Protein AF-A0A0S8F6H2-F1 (afdb_monomer)

Secondary structure (DSSP, 8-state):
-----------------------S-S----S--S-EEEEEE-TTS-EEEEETTTTEEEEEETTTTEEEE-SEESSSTTEESSEEEEEE-GGG-EEEEETTTTEEEEE-TTS-EEEEEESB-TTS-B--EEEE-TT-PEEEEGGG------S---SEEEEEEEETTTTEEEEEEEEE----PEEEEEETTEEEEEE---TT----EEEE-TTS-EEEE-TTT--EEEE-TTS-EEEPPP----PPPPPHHHHHHHHHHHHHH-EEEE-----SSS---PEEEEPPPPPSTTS--

Structure (mmCIF, N/CA/C/O backbone):
data_AF-A0A0S8F6H2-F1
#
_entry.id   AF-A0A0S8F6H2-F1
#
loop_
_atom_site.group_PDB
_atom_site.id
_atom_site.type_symbol
_atom_site.label_atom_id
_atom_site.label_alt_id
_atom_site.label_comp_id
_atom_site.label_asym_id
_atom_site.label_entity_id
_atom_site.label_seq_id
_atom_site.pdbx_PDB_ins_code
_atom_site.Cartn_x
_atom_site.Cartn_y
_atom_site.Cartn_z
_atom_site.occupancy
_atom_site.B_iso_or_equiv
_atom_site.auth_seq_id
_atom_site.auth_comp_id
_atom_site.auth_asym_id
_atom_site.auth_atom_id
_atom_site.pdbx_PDB_model_num
ATOM 1 N N . MET A 1 1 ? -6.277 -27.198 -61.525 1.00 37.62 1 MET A N 1
ATOM 2 C CA . MET A 1 1 ? -6.219 -25.724 -61.461 1.00 37.62 1 MET A CA 1
ATOM 3 C C . MET A 1 1 ? -6.431 -25.361 -59.996 1.00 37.62 1 MET A C 1
ATOM 5 O O . MET A 1 1 ? -7.545 -25.502 -59.515 1.00 37.62 1 MET A O 1
ATOM 9 N N . LEU A 1 2 ? -5.350 -25.102 -59.250 1.00 26.64 2 LEU A N 1
ATOM 10 C CA . LEU A 1 2 ? -5.426 -24.714 -57.836 1.00 26.64 2 LEU A CA 1
ATOM 11 C C . LEU A 1 2 ? -5.850 -23.243 -57.759 1.00 26.64 2 LEU A C 1
ATOM 13 O O . LEU A 1 2 ? -5.189 -22.397 -58.356 1.00 26.64 2 LEU A O 1
ATOM 17 N N . ALA A 1 3 ? -6.915 -22.947 -57.020 1.00 26.33 3 ALA A N 1
ATOM 18 C CA . ALA A 1 3 ? -7.234 -21.589 -56.603 1.00 26.33 3 ALA A CA 1
ATOM 19 C C . ALA A 1 3 ? -6.649 -21.378 -55.202 1.00 26.33 3 ALA A C 1
ATOM 21 O O . ALA A 1 3 ? -7.111 -21.972 -54.230 1.00 26.33 3 ALA A O 1
ATOM 22 N N . VAL A 1 4 ? -5.596 -20.566 -55.120 1.00 28.92 4 VAL A N 1
ATOM 23 C CA . VAL A 1 4 ? -5.063 -20.040 -53.861 1.00 28.92 4 VAL A CA 1
ATOM 24 C C . VAL A 1 4 ? -5.929 -18.838 -53.491 1.00 28.92 4 VAL A C 1
ATOM 26 O O . VAL A 1 4 ? -5.885 -17.812 -54.165 1.00 28.92 4 VAL A O 1
ATOM 29 N N . GLY A 1 5 ? -6.761 -18.986 -52.462 1.00 28.98 5 GLY A N 1
ATOM 30 C CA . GLY A 1 5 ? -7.490 -17.874 -51.862 1.00 28.98 5 GLY A CA 1
ATOM 31 C C . GLY A 1 5 ? -6.591 -17.164 -50.858 1.00 28.98 5 GLY A C 1
ATOM 32 O O . GLY A 1 5 ? -6.274 -17.726 -49.813 1.00 28.98 5 GLY A O 1
ATOM 33 N N . VAL A 1 6 ? -6.166 -15.943 -51.181 1.00 33.59 6 VAL A N 1
ATOM 34 C CA . VAL A 1 6 ? -5.539 -15.036 -50.215 1.00 33.59 6 VAL A CA 1
ATOM 35 C C . VAL A 1 6 ? -6.647 -14.533 -49.293 1.00 33.59 6 VAL A C 1
ATOM 37 O O . VAL A 1 6 ? -7.490 -13.742 -49.709 1.00 33.59 6 VAL A O 1
ATOM 40 N N . PHE A 1 7 ? -6.667 -15.014 -48.053 1.00 35.00 7 PHE A N 1
ATOM 41 C CA . PHE A 1 7 ? -7.477 -14.418 -46.998 1.00 35.00 7 PHE A CA 1
ATOM 42 C C . PHE A 1 7 ? -6.677 -13.274 -46.381 1.00 35.00 7 PHE A C 1
ATOM 44 O O . PHE A 1 7 ? -5.732 -13.493 -45.627 1.00 35.00 7 PHE A O 1
ATOM 51 N N . THR A 1 8 ? -7.039 -12.041 -46.721 1.00 35.38 8 THR A N 1
ATOM 52 C CA . THR A 1 8 ? -6.650 -10.869 -45.937 1.00 35.38 8 THR A CA 1
ATOM 53 C C . THR A 1 8 ? -7.463 -10.883 -44.648 1.00 35.38 8 THR A C 1
ATOM 55 O O . THR A 1 8 ? -8.656 -10.579 -44.667 1.00 35.38 8 THR A O 1
ATOM 58 N N . PHE A 1 9 ? -6.839 -11.264 -43.537 1.00 39.00 9 PHE A N 1
ATOM 59 C CA . PHE A 1 9 ? -7.405 -11.020 -42.216 1.00 39.00 9 PHE A CA 1
ATOM 60 C C . PHE A 1 9 ? -7.203 -9.534 -41.895 1.00 39.00 9 PHE A C 1
ATOM 62 O O . PHE A 1 9 ? -6.056 -9.083 -41.895 1.00 39.00 9 PHE A O 1
ATOM 69 N N . PRO A 1 10 ? -8.264 -8.742 -41.664 1.00 39.16 10 PRO A N 1
ATOM 70 C CA . PRO A 1 10 ? -8.082 -7.420 -41.093 1.00 39.16 10 PRO A CA 1
ATOM 71 C C . PRO A 1 10 ? -7.446 -7.591 -39.711 1.00 39.16 10 PRO A C 1
ATOM 73 O O . PRO A 1 10 ? -7.947 -8.337 -38.869 1.00 39.16 10 PRO A O 1
ATOM 76 N N . CYS A 1 11 ? -6.312 -6.925 -39.518 1.00 36.12 11 CYS A N 1
ATOM 77 C CA . CYS A 1 11 ? -5.643 -6.793 -38.237 1.00 36.12 11 CYS A CA 1
ATOM 78 C C . CYS A 1 11 ? -6.576 -6.026 -37.287 1.00 36.12 11 CYS A C 1
ATOM 80 O O . CYS A 1 11 ? -6.593 -4.802 -37.285 1.00 36.12 11 CYS A O 1
ATOM 82 N N . ASN A 1 12 ? -7.392 -6.741 -36.512 1.00 44.22 12 ASN A N 1
ATOM 83 C CA . ASN A 1 12 ? -7.983 -6.207 -35.286 1.00 44.22 12 ASN A CA 1
ATOM 84 C C . ASN A 1 12 ? -6.983 -6.457 -34.149 1.00 44.22 12 ASN A C 1
ATOM 86 O O . ASN A 1 12 ? -7.252 -7.217 -33.219 1.00 44.22 12 ASN A O 1
ATOM 90 N N . ALA A 1 13 ? -5.791 -5.866 -34.256 1.00 45.06 13 ALA A N 1
ATOM 91 C CA . ALA A 1 13 ? -4.932 -5.703 -33.096 1.00 45.06 13 ALA A CA 1
ATOM 92 C C . ALA A 1 13 ? -5.628 -4.689 -32.183 1.00 45.06 13 ALA A C 1
ATOM 94 O O . ALA A 1 13 ? -5.950 -3.588 -32.620 1.00 45.06 13 ALA A O 1
ATOM 95 N N . GLN A 1 14 ? -5.876 -5.092 -30.937 1.00 56.38 14 GLN A N 1
ATOM 96 C CA . GLN A 1 14 ? -6.660 -4.383 -29.920 1.00 56.38 14 GLN A CA 1
ATOM 97 C C . GLN A 1 14 ? -8.181 -4.536 -30.089 1.00 56.38 14 GLN A C 1
ATOM 99 O O . GLN A 1 14 ? -8.906 -3.596 -30.411 1.00 56.38 14 GLN A O 1
ATOM 104 N N . ASN A 1 15 ? -8.707 -5.719 -29.747 1.00 53.28 15 ASN A N 1
ATOM 105 C CA . ASN A 1 15 ? -10.047 -5.758 -29.156 1.00 53.28 15 ASN A CA 1
ATOM 106 C C . ASN A 1 15 ? -10.047 -4.740 -28.010 1.00 53.28 15 ASN A C 1
ATOM 108 O O . ASN A 1 15 ? -9.287 -4.911 -27.057 1.00 53.28 15 ASN A O 1
ATOM 112 N N . GLY A 1 16 ? -10.822 -3.661 -28.147 1.00 57.81 16 GLY A N 1
ATOM 113 C CA . GLY A 1 16 ? -10.859 -2.585 -27.164 1.00 57.81 16 GLY A CA 1
ATOM 114 C C . GLY A 1 16 ? -11.070 -3.177 -25.778 1.00 57.81 16 GLY A C 1
ATOM 115 O O . GLY A 1 16 ? -12.097 -3.809 -25.528 1.00 57.81 16 GLY A O 1
ATOM 116 N N . VAL A 1 17 ? -10.071 -3.023 -24.905 1.00 67.50 17 VAL A N 1
ATOM 117 C CA . VAL A 1 17 ? -10.193 -3.391 -23.493 1.00 67.50 17 VAL A CA 1
ATOM 118 C C . VAL A 1 17 ? -11.488 -2.750 -22.993 1.00 67.50 17 VAL A C 1
ATOM 120 O O . VAL A 1 17 ? -11.669 -1.557 -23.253 1.00 67.50 17 VAL A O 1
ATOM 123 N N . PRO A 1 18 ? -12.407 -3.495 -22.351 1.00 79.38 18 PRO A N 1
ATOM 124 C CA . PRO A 1 18 ? -13.663 -2.935 -21.874 1.00 79.38 18 PRO A CA 1
ATOM 125 C C . PRO A 1 18 ? -13.400 -1.653 -21.083 1.00 79.38 18 PRO A C 1
ATOM 127 O O . PRO A 1 18 ? -12.785 -1.680 -20.019 1.00 79.38 18 PRO A O 1
ATOM 130 N N . GLN A 1 19 ? -13.813 -0.514 -21.639 1.00 82.75 19 GLN A N 1
ATOM 131 C CA . GLN A 1 19 ? -13.616 0.777 -20.998 1.00 82.75 19 GLN A CA 1
ATOM 132 C C . GLN A 1 19 ? -14.822 1.070 -20.115 1.00 82.75 19 GLN A C 1
ATOM 134 O O . GLN A 1 19 ? -15.940 1.236 -20.606 1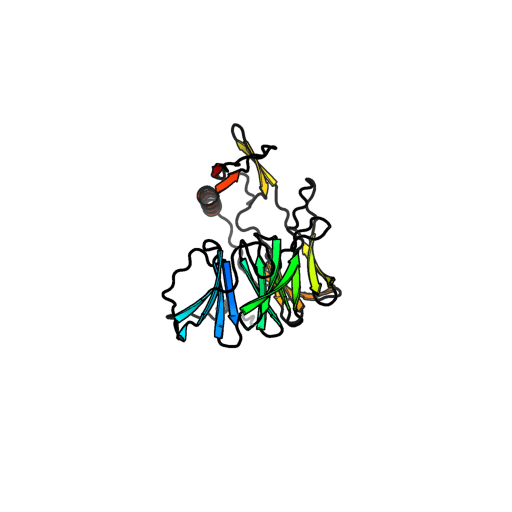.00 82.75 19 GLN A O 1
ATOM 139 N N . THR A 1 20 ? -14.589 1.177 -18.812 1.00 88.00 20 THR A N 1
ATOM 140 C CA . THR A 1 20 ? -15.593 1.680 -17.875 1.00 88.00 20 THR A CA 1
ATOM 141 C C . THR A 1 20 ? -15.418 3.184 -17.746 1.00 88.00 20 THR A C 1
ATOM 143 O O . THR A 1 20 ? -14.417 3.665 -17.217 1.00 88.00 20 THR A O 1
ATOM 146 N N . LYS A 1 21 ? -16.393 3.951 -18.239 1.00 89.62 21 LYS A N 1
ATOM 147 C CA . LYS A 1 21 ? -16.403 5.401 -18.052 1.00 89.62 21 LYS A CA 1
ATOM 148 C C . LYS A 1 21 ? -16.902 5.720 -16.646 1.00 89.62 21 LYS A C 1
ATOM 150 O O . LYS A 1 21 ? -18.053 5.432 -16.330 1.00 89.62 21 LYS A O 1
ATOM 155 N N . LEU A 1 22 ? -16.055 6.351 -15.837 1.00 90.31 22 LEU A N 1
ATOM 156 C CA . LEU A 1 22 ? -16.468 6.894 -14.544 1.00 90.31 22 LEU A CA 1
ATOM 157 C C . LEU A 1 22 ? -17.511 8.005 -14.756 1.00 90.31 22 LEU A C 1
ATOM 159 O O . LEU A 1 22 ? -17.350 8.870 -15.624 1.00 90.31 22 LEU A O 1
ATOM 163 N N . THR A 1 23 ? -18.598 7.949 -13.991 1.00 91.56 23 THR A N 1
ATOM 164 C CA . THR A 1 23 ? -19.701 8.920 -14.025 1.00 91.56 23 THR A CA 1
ATOM 165 C C . THR A 1 23 ? -19.606 9.898 -12.852 1.00 91.56 23 THR A C 1
ATOM 167 O O . THR A 1 23 ? -18.568 10.009 -12.203 1.00 91.56 23 THR A O 1
ATOM 170 N N . THR A 1 24 ? -20.680 10.646 -12.589 1.00 90.12 24 THR A N 1
ATOM 171 C CA . THR A 1 24 ? -20.791 11.495 -11.398 1.00 90.12 24 THR A CA 1
ATOM 172 C C . THR A 1 24 ? -20.576 10.667 -10.124 1.00 90.12 24 THR A C 1
ATOM 174 O O . THR A 1 24 ? -21.128 9.566 -10.052 1.00 90.12 24 THR A O 1
ATOM 177 N N . PRO A 1 25 ? -19.814 11.175 -9.135 1.00 89.31 25 PRO A N 1
ATOM 178 C CA . PRO A 1 25 ? -19.650 10.505 -7.850 1.00 89.31 25 PRO A CA 1
ATOM 179 C C . PRO A 1 25 ? -20.999 10.243 -7.178 1.00 89.31 25 PRO A C 1
ATOM 181 O O . PRO A 1 25 ? -21.865 11.118 -7.159 1.00 89.31 25 PRO A O 1
ATOM 184 N N . GLU A 1 26 ? -21.157 9.056 -6.600 1.00 88.56 26 GLU A N 1
ATOM 185 C CA . GLU A 1 26 ? -22.355 8.691 -5.833 1.00 88.56 26 GLU A CA 1
ATOM 186 C C . GLU A 1 26 ? -22.408 9.413 -4.480 1.00 88.56 26 GLU A C 1
ATOM 188 O O . GLU A 1 26 ? -23.488 9.660 -3.944 1.00 88.56 26 GLU A O 1
ATOM 193 N N . ALA A 1 27 ? -21.244 9.798 -3.949 1.00 88.75 27 ALA A N 1
ATOM 194 C CA . ALA A 1 27 ? -21.113 10.592 -2.741 1.00 88.75 27 ALA A CA 1
ATOM 195 C C . ALA A 1 27 ? -19.854 11.469 -2.785 1.00 88.75 27 ALA A C 1
ATOM 197 O O . ALA A 1 27 ? -18.887 11.184 -3.493 1.00 88.75 27 ALA A O 1
ATOM 198 N N . SER A 1 28 ? -19.871 12.547 -2.005 1.00 88.88 28 SER A N 1
ATOM 199 C CA . SER A 1 28 ? -18.748 13.470 -1.853 1.00 88.88 28 SER A CA 1
ATOM 200 C C . SER A 1 28 ? -18.700 13.989 -0.427 1.00 88.88 28 SER A C 1
ATOM 202 O O . SER A 1 28 ? -19.744 14.266 0.163 1.00 88.88 28 SER A O 1
ATOM 204 N N . LEU A 1 29 ? -17.496 14.185 0.093 1.00 90.25 29 LEU A N 1
ATOM 205 C CA . LEU A 1 29 ? -17.279 14.808 1.388 1.00 90.25 29 LEU A CA 1
ATOM 206 C C . LEU A 1 29 ? -16.935 16.290 1.198 1.00 90.25 29 LEU A C 1
ATOM 208 O O . LEU A 1 29 ? -16.185 16.635 0.289 1.00 90.25 29 LEU A O 1
ATOM 212 N N . ALA A 1 30 ? -17.494 17.159 2.043 1.00 87.31 30 ALA A N 1
ATOM 213 C CA . ALA A 1 30 ? -17.185 18.590 2.020 1.00 87.31 30 ALA A CA 1
ATOM 214 C C . ALA A 1 30 ? -15.868 18.930 2.741 1.00 87.31 30 ALA A C 1
ATOM 216 O O . ALA A 1 30 ? -15.261 19.957 2.442 1.00 87.31 30 ALA A O 1
ATOM 217 N N . GLU A 1 31 ? -15.447 18.082 3.683 1.00 87.06 31 GLU A N 1
ATOM 218 C CA . GLU A 1 31 ? -14.208 18.249 4.441 1.00 87.06 31 GLU A CA 1
ATOM 219 C C . GLU A 1 31 ? -12.994 18.201 3.494 1.00 87.06 31 GLU A C 1
ATOM 221 O O . GLU A 1 31 ? -12.861 17.243 2.722 1.00 87.06 31 GLU A O 1
ATOM 226 N N . PRO A 1 32 ? -12.110 19.212 3.517 1.00 88.31 32 PRO A N 1
ATOM 227 C CA . PRO A 1 32 ? -10.921 19.219 2.680 1.00 88.31 32 PRO A CA 1
ATOM 228 C C . PRO A 1 32 ? -9.836 18.277 3.225 1.00 88.31 32 PRO A C 1
ATOM 230 O O . PRO A 1 32 ? -9.679 18.103 4.431 1.00 88.31 32 PRO A O 1
ATOM 233 N N . PHE A 1 33 ? -9.034 17.731 2.312 1.00 92.62 33 PHE A N 1
ATOM 234 C CA . PHE A 1 33 ? -7.788 17.025 2.618 1.00 92.62 33 PHE A CA 1
ATOM 235 C C . PHE A 1 33 ? -6.616 17.776 1.989 1.00 92.62 33 PHE A C 1
ATOM 237 O O . PHE A 1 33 ? -6.727 18.266 0.862 1.00 92.62 33 PHE A O 1
ATOM 244 N N . SER A 1 34 ? -5.495 17.844 2.701 1.00 92.88 34 SER A N 1
ATOM 245 C CA . SER A 1 34 ? -4.303 18.583 2.278 1.00 92.88 34 SER A CA 1
ATOM 246 C C . SER A 1 34 ? -3.349 17.705 1.473 1.00 92.88 34 SER A C 1
ATOM 248 O O . SER A 1 34 ? -2.805 18.155 0.465 1.00 92.88 34 SER A O 1
ATOM 250 N N . ALA A 1 35 ? -3.155 16.445 1.875 1.00 92.88 35 ALA A N 1
ATOM 251 C CA . ALA A 1 35 ? -2.414 15.461 1.087 1.00 92.88 35 ALA A CA 1
ATOM 252 C C . ALA A 1 35 ? -2.809 14.025 1.450 1.00 92.88 35 ALA A C 1
ATOM 254 O O . ALA A 1 35 ? -2.189 13.403 2.317 1.00 92.88 35 ALA A O 1
ATOM 255 N N . VAL A 1 36 ? -3.803 13.473 0.749 1.00 94.88 36 VAL A N 1
ATOM 256 C CA . VAL A 1 36 ? -4.193 12.063 0.909 1.00 94.88 36 VAL A CA 1
ATOM 257 C C . VAL A 1 36 ? -3.011 11.160 0.552 1.00 94.88 36 VAL A C 1
ATOM 259 O O . VAL A 1 36 ? -2.529 11.174 -0.580 1.00 94.88 36 VAL A O 1
ATOM 262 N N . ALA A 1 37 ? -2.541 10.383 1.526 1.00 94.50 37 ALA A N 1
ATOM 263 C CA . ALA A 1 37 ? -1.423 9.454 1.369 1.00 94.50 37 ALA A CA 1
ATOM 264 C C . ALA A 1 37 ? -1.856 7.985 1.322 1.00 94.50 37 ALA A C 1
ATOM 266 O O . ALA A 1 37 ? -1.097 7.147 0.842 1.00 94.50 37 ALA A O 1
ATOM 267 N N . GLY A 1 38 ? -3.056 7.678 1.803 1.00 95.56 38 GLY A N 1
ATOM 268 C CA . GLY A 1 38 ? -3.624 6.340 1.823 1.00 95.56 38 GLY A CA 1
ATOM 269 C C . GLY A 1 38 ? -5.137 6.410 1.973 1.00 95.56 38 GLY A C 1
ATOM 270 O O . GLY A 1 38 ? -5.667 7.297 2.645 1.00 95.56 38 GLY A O 1
ATOM 271 N N . LEU A 1 39 ? -5.827 5.470 1.330 1.00 96.69 39 LEU A N 1
ATOM 272 C CA . LEU A 1 39 ? -7.277 5.329 1.380 1.00 96.69 39 LEU A CA 1
ATOM 273 C C . LEU A 1 39 ? -7.623 3.839 1.409 1.00 96.69 39 LEU A C 1
ATOM 275 O O . LEU A 1 39 ? -7.140 3.085 0.566 1.00 96.69 39 LEU A O 1
ATOM 279 N N . ARG A 1 40 ? -8.451 3.415 2.368 1.00 97.25 40 ARG A N 1
ATOM 280 C CA . ARG A 1 40 ? -8.918 2.028 2.491 1.00 97.25 40 ARG A CA 1
ATOM 281 C C . ARG A 1 40 ? -10.395 1.986 2.862 1.00 97.25 40 ARG A C 1
ATOM 283 O O . ARG A 1 40 ? -10.773 2.490 3.912 1.00 97.25 40 ARG A O 1
ATOM 290 N N . GLU A 1 41 ? -11.204 1.322 2.048 1.00 96.88 41 GLU A N 1
ATOM 291 C CA . GLU A 1 41 ? -12.585 0.981 2.396 1.00 96.88 41 GLU A CA 1
ATOM 292 C C . GLU A 1 41 ? -12.629 -0.239 3.336 1.00 96.88 41 GLU A C 1
ATOM 294 O O . GLU A 1 41 ? -11.890 -1.212 3.152 1.00 96.88 41 GLU A O 1
ATOM 299 N N . LEU A 1 42 ? -13.470 -0.155 4.365 1.00 97.62 42 LEU A N 1
ATOM 300 C CA . LEU A 1 42 ? -13.783 -1.216 5.319 1.00 97.62 42 LEU A CA 1
ATOM 301 C C . LEU A 1 42 ? -15.021 -1.992 4.860 1.00 97.62 42 LEU A C 1
ATOM 303 O O . LEU A 1 42 ? -15.838 -1.495 4.086 1.00 97.62 42 LEU A O 1
ATOM 307 N N . SER A 1 43 ? -15.204 -3.203 5.383 1.00 96.38 43 SER A N 1
ATOM 308 C CA . SER A 1 43 ? -16.310 -4.090 4.985 1.00 96.38 43 SER A CA 1
ATOM 309 C C . SER A 1 43 ? -17.714 -3.541 5.283 1.00 96.38 43 SER A C 1
ATOM 311 O O . SER A 1 43 ? -18.694 -4.002 4.698 1.00 96.38 43 SER A O 1
ATOM 313 N N . ASP A 1 44 ? -17.819 -2.552 6.172 1.00 95.38 44 ASP A N 1
ATOM 314 C CA . ASP A 1 44 ? -19.060 -1.862 6.529 1.00 95.38 44 ASP A CA 1
ATOM 315 C C . ASP A 1 44 ? -19.283 -0.537 5.771 1.00 95.38 44 ASP A C 1
ATOM 317 O O . ASP A 1 44 ? -20.236 0.188 6.064 1.00 95.38 44 ASP A O 1
ATOM 321 N N . GLY A 1 45 ? -18.427 -0.222 4.792 1.00 94.94 45 GLY A N 1
ATOM 322 C CA . GLY A 1 45 ? -18.518 0.974 3.950 1.00 94.94 45 GLY A CA 1
ATOM 323 C C . GLY A 1 45 ? -17.914 2.239 4.568 1.00 94.94 45 GLY A C 1
ATOM 324 O O . GLY A 1 45 ? -17.976 3.312 3.961 1.00 94.94 45 GLY A O 1
ATOM 325 N N . ARG A 1 46 ? -17.321 2.156 5.767 1.00 97.44 46 ARG A N 1
ATOM 326 C CA . ARG A 1 46 ? -16.459 3.228 6.282 1.00 97.44 46 ARG A CA 1
ATOM 327 C C . ARG A 1 46 ? -15.149 3.263 5.498 1.00 97.44 46 ARG A C 1
ATOM 329 O O . ARG A 1 46 ? -14.681 2.242 5.009 1.00 97.44 46 ARG A O 1
ATOM 336 N N . VAL A 1 47 ? -14.518 4.428 5.412 1.00 97.38 47 VAL A N 1
ATOM 337 C CA . VAL A 1 47 ? -13.253 4.612 4.690 1.00 97.38 47 VAL A CA 1
ATOM 338 C C . VAL A 1 47 ? -12.206 5.198 5.624 1.00 97.38 47 VAL A C 1
ATOM 340 O O . VAL A 1 47 ? -12.401 6.273 6.182 1.00 97.38 47 VAL A O 1
ATOM 343 N N . LEU A 1 48 ? -11.080 4.511 5.782 1.00 98.31 48 LEU A N 1
ATOM 344 C CA . LEU A 1 48 ? -9.892 5.067 6.414 1.00 98.31 48 LEU A CA 1
ATOM 345 C C . LEU A 1 48 ? -9.139 5.947 5.420 1.00 98.31 48 LEU A C 1
ATOM 347 O O . LEU A 1 48 ? -8.885 5.533 4.289 1.00 98.31 48 LEU A O 1
ATOM 351 N N . VAL A 1 49 ? -8.749 7.138 5.861 1.00 98.06 49 VAL A N 1
ATOM 352 C CA . VAL A 1 49 ? -7.983 8.101 5.069 1.00 98.06 49 VAL A CA 1
ATOM 353 C C . VAL A 1 49 ? -6.826 8.622 5.904 1.00 98.06 49 VAL A C 1
ATOM 355 O O . VAL A 1 49 ? -7.037 9.124 7.009 1.00 98.06 49 VAL A O 1
ATOM 358 N N . SER A 1 50 ? -5.609 8.528 5.379 1.00 97.94 50 SER A N 1
ATOM 359 C CA . SER A 1 50 ? -4.446 9.201 5.953 1.00 97.94 50 SER A CA 1
ATOM 360 C C . SER A 1 50 ? -4.151 10.486 5.186 1.00 97.94 50 SER A C 1
ATOM 362 O O . SER A 1 50 ? -4.080 10.502 3.953 1.00 97.94 50 SER A O 1
ATOM 364 N N . ASP A 1 51 ? -3.970 11.574 5.926 1.00 95.75 51 ASP A N 1
ATOM 365 C CA . ASP A 1 51 ? -3.561 12.871 5.404 1.00 95.75 51 ASP A CA 1
ATOM 366 C C . ASP A 1 51 ? -2.159 13.196 5.915 1.00 95.75 51 ASP A C 1
ATOM 368 O O . ASP A 1 51 ? -1.933 13.400 7.111 1.00 95.75 51 ASP A O 1
ATOM 372 N N . ARG A 1 52 ? -1.192 13.218 4.998 1.00 89.19 52 ARG A N 1
ATOM 373 C CA . ARG A 1 52 ? 0.223 13.360 5.344 1.00 89.19 52 ARG A CA 1
ATOM 374 C C . ARG A 1 52 ? 0.580 14.766 5.805 1.00 89.19 52 ARG A C 1
ATOM 376 O O . ARG A 1 52 ? 1.452 14.898 6.660 1.00 89.19 52 ARG A O 1
ATOM 383 N N . LEU A 1 53 ? -0.034 15.797 5.224 1.00 90.44 53 LEU A N 1
ATOM 384 C CA . LEU A 1 53 ? 0.284 17.183 5.578 1.00 90.44 53 LEU A CA 1
ATOM 385 C C . LEU A 1 53 ? -0.411 17.595 6.873 1.00 90.44 53 LEU A C 1
ATOM 387 O O . LEU A 1 53 ? 0.215 18.256 7.696 1.00 90.44 53 LEU A O 1
ATOM 391 N N . GLU A 1 54 ? -1.644 17.133 7.086 1.00 93.75 54 GLU A N 1
ATOM 392 C CA . GLU A 1 54 ? -2.353 17.339 8.356 1.00 93.75 54 GLU A CA 1
ATOM 393 C C . GLU A 1 54 ? -1.873 16.399 9.472 1.00 93.75 54 GLU A C 1
ATOM 395 O O . GLU A 1 54 ? -2.259 16.573 10.622 1.00 93.75 54 GLU A O 1
ATOM 400 N N . GLN A 1 55 ? -1.037 15.402 9.151 1.00 95.38 55 GLN A N 1
ATOM 401 C CA . GLN A 1 55 ? -0.625 14.336 10.071 1.00 95.38 55 GLN A CA 1
ATOM 402 C C . GLN A 1 55 ? -1.827 13.674 10.752 1.00 95.38 55 GLN A C 1
ATOM 404 O O . GLN A 1 55 ? -1.807 13.448 11.955 1.00 95.38 55 GLN A O 1
ATOM 409 N N . ALA A 1 56 ? -2.873 13.366 9.988 1.00 96.50 56 ALA A N 1
ATOM 410 C CA . ALA A 1 56 ? -4.126 12.851 10.526 1.00 96.50 56 ALA A CA 1
ATOM 411 C C . ALA A 1 56 ? -4.473 11.490 9.923 1.00 96.50 56 ALA A C 1
ATOM 413 O O . ALA A 1 56 ? -4.247 11.242 8.736 1.00 96.50 56 ALA A O 1
ATOM 414 N N . LEU A 1 57 ? -5.068 10.619 10.735 1.00 98.06 57 LEU A N 1
ATOM 415 C CA . LEU A 1 57 ? -5.719 9.394 10.289 1.00 98.06 57 LEU A CA 1
ATOM 416 C C . LEU A 1 57 ? -7.202 9.487 10.635 1.00 98.06 57 LEU A C 1
ATOM 418 O O . LEU A 1 57 ? -7.553 9.742 11.783 1.00 98.06 57 LEU A O 1
ATOM 422 N N . ARG A 1 58 ? -8.077 9.305 9.647 1.00 97.69 58 ARG A N 1
ATOM 423 C CA . ARG A 1 58 ? -9.515 9.539 9.803 1.00 97.69 58 ARG A CA 1
ATOM 424 C C . ARG A 1 58 ? -10.335 8.352 9.331 1.00 97.69 58 ARG A C 1
ATOM 426 O O . ARG A 1 58 ? -9.998 7.737 8.326 1.00 97.69 58 ARG A O 1
ATOM 433 N N . ILE A 1 59 ? -11.432 8.079 10.025 1.00 97.69 59 ILE A N 1
ATOM 434 C CA . ILE A 1 59 ? -12.539 7.245 9.563 1.00 97.69 59 ILE A CA 1
ATOM 435 C C . ILE A 1 59 ? -13.600 8.172 8.972 1.00 97.69 59 ILE A C 1
ATOM 437 O O . ILE A 1 59 ? -14.054 9.119 9.612 1.00 97.69 59 ILE A O 1
ATOM 441 N N . VAL A 1 60 ? -14.001 7.889 7.740 1.00 97.31 60 VAL A N 1
ATOM 442 C CA . VAL A 1 60 ? -14.951 8.680 6.964 1.00 97.31 60 VAL A CA 1
ATOM 443 C C . VAL A 1 60 ? -16.161 7.827 6.609 1.00 97.31 60 VAL A C 1
ATOM 445 O O . VAL A 1 60 ? -16.025 6.673 6.209 1.00 97.31 60 VAL A O 1
ATOM 448 N N . VAL A 1 61 ? -17.353 8.414 6.700 1.00 95.62 61 VAL A N 1
ATOM 449 C CA . VAL A 1 61 ? -18.599 7.821 6.202 1.00 95.62 61 VAL A CA 1
ATOM 450 C C . VAL A 1 61 ? -19.229 8.782 5.210 1.00 95.62 61 VAL A C 1
ATOM 452 O O . VAL A 1 61 ? -19.831 9.784 5.591 1.00 95.62 61 VAL A O 1
ATOM 455 N N . PHE A 1 62 ? -19.100 8.480 3.920 1.00 92.19 62 PHE A N 1
ATOM 456 C CA . PHE A 1 62 ? -19.529 9.385 2.852 1.00 92.19 62 PHE A CA 1
ATOM 457 C C . PHE A 1 62 ? -21.036 9.677 2.873 1.00 92.19 62 PHE A C 1
ATOM 459 O O . PHE A 1 62 ? -21.435 10.818 2.662 1.00 92.19 62 PHE A O 1
ATOM 466 N N . GLY A 1 63 ? -21.873 8.678 3.175 1.00 88.38 63 GLY A N 1
ATOM 467 C CA . GLY A 1 63 ? -23.331 8.840 3.184 1.00 88.38 63 GLY A CA 1
ATOM 468 C C . GLY A 1 63 ? -23.853 9.791 4.268 1.00 88.38 63 GLY A C 1
ATOM 469 O O . GLY A 1 63 ? -24.832 10.497 4.039 1.00 88.38 63 GLY A O 1
ATOM 470 N N . SER A 1 64 ? -23.203 9.836 5.436 1.00 91.81 64 SER A N 1
ATOM 471 C CA . SER A 1 64 ? -23.558 10.748 6.535 1.00 91.81 64 SER A CA 1
ATOM 472 C C . SER A 1 64 ? -22.688 12.006 6.589 1.00 91.81 64 SER A C 1
ATOM 474 O O . SER A 1 64 ? -23.011 12.930 7.333 1.00 91.81 64 SER A O 1
ATOM 476 N N . GLY A 1 65 ? -21.581 12.041 5.841 1.00 91.56 65 GLY A N 1
ATOM 477 C CA . GLY A 1 65 ? -20.557 13.081 5.939 1.00 91.56 65 GLY A CA 1
ATOM 478 C C . GLY A 1 65 ? -19.751 13.030 7.241 1.00 91.56 65 GLY A C 1
ATOM 479 O O . GLY A 1 65 ? -19.136 14.025 7.614 1.00 91.56 65 GLY A O 1
ATOM 480 N N . THR A 1 66 ? -19.776 11.907 7.964 1.00 94.56 66 THR A N 1
ATOM 481 C CA . THR A 1 66 ? -19.045 11.764 9.228 1.00 94.56 66 THR A CA 1
ATOM 482 C C . THR A 1 66 ? -17.549 11.684 8.961 1.00 94.56 66 THR A C 1
ATOM 484 O O . THR A 1 66 ? -17.117 10.924 8.095 1.00 94.56 66 THR A O 1
ATOM 487 N N . VAL A 1 67 ? -16.775 12.436 9.741 1.00 96.12 67 VAL A N 1
ATOM 488 C CA . VAL A 1 67 ? -15.313 12.401 9.761 1.00 96.12 67 VAL A CA 1
ATOM 489 C C . VAL A 1 67 ? -14.879 12.313 11.213 1.00 96.12 67 VAL A C 1
ATOM 491 O O . VAL A 1 67 ? -15.182 13.198 12.010 1.00 96.12 67 VAL A O 1
ATOM 494 N N . GLU A 1 68 ? -14.195 11.234 11.556 1.00 95.88 68 GLU A N 1
ATOM 495 C CA . GLU A 1 68 ? -13.660 10.993 12.890 1.00 95.88 68 GLU A CA 1
ATOM 496 C C . GLU A 1 68 ? -12.152 10.811 12.782 1.00 95.88 68 GLU A C 1
ATOM 498 O O . GLU A 1 68 ? -11.686 9.944 12.050 1.00 95.88 68 GLU A O 1
ATOM 503 N N . GLU A 1 69 ? -11.381 11.624 13.494 1.00 96.50 69 GLU A N 1
ATOM 504 C CA . GLU A 1 69 ? -9.942 11.405 13.624 1.00 96.50 69 GLU A CA 1
ATOM 505 C C . GLU A 1 69 ? -9.667 10.311 14.658 1.00 96.50 69 GLU A C 1
ATOM 507 O O . GLU A 1 69 ? -10.263 10.305 15.736 1.00 96.50 69 GLU A O 1
ATOM 512 N N . ILE A 1 70 ? -8.765 9.387 14.328 1.00 96.31 70 ILE A N 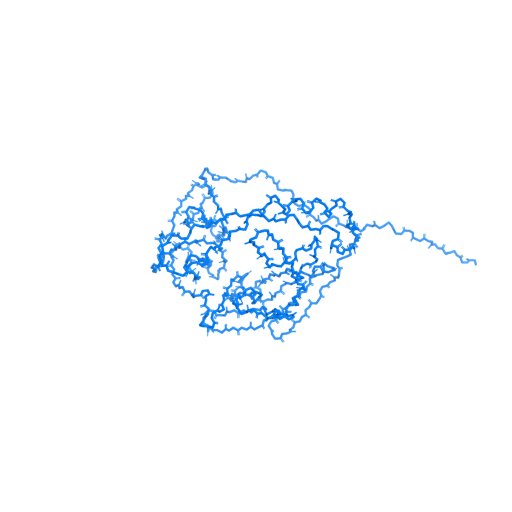1
ATOM 513 C CA . ILE A 1 70 ? -8.381 8.269 15.188 1.00 96.31 70 ILE A CA 1
ATOM 514 C C . ILE A 1 70 ? -6.888 8.328 15.503 1.00 96.31 70 ILE A C 1
ATOM 516 O O . ILE A 1 70 ? -6.063 8.466 14.610 1.00 96.31 70 ILE A O 1
ATOM 520 N N . GLY A 1 71 ? -6.529 8.157 16.775 1.00 94.44 71 GLY A N 1
ATOM 521 C CA . GLY A 1 71 ? -5.141 8.270 17.236 1.00 94.44 71 GLY A CA 1
ATOM 522 C C . GLY A 1 71 ? -4.712 9.709 17.528 1.00 94.44 71 GLY A C 1
ATOM 523 O O . GLY A 1 71 ? -5.533 10.617 17.576 1.00 94.44 71 GLY A O 1
ATOM 524 N N . ASN A 1 72 ? -3.421 9.895 17.810 1.00 94.94 72 ASN A N 1
ATOM 525 C CA . ASN A 1 72 ? -2.824 11.202 18.097 1.00 94.94 72 ASN A CA 1
ATOM 526 C C . ASN A 1 72 ? -1.421 11.298 17.495 1.00 94.94 72 ASN A C 1
ATOM 528 O O . ASN A 1 72 ? -0.728 10.289 17.332 1.00 94.94 72 ASN A O 1
ATOM 532 N N . THR A 1 73 ? -0.961 12.522 17.257 1.00 96.19 73 THR A N 1
ATOM 533 C CA . THR A 1 73 ? 0.418 12.764 16.834 1.00 96.19 73 THR A CA 1
ATOM 534 C C . THR A 1 73 ? 1.403 12.527 17.977 1.00 96.19 73 THR A C 1
ATOM 536 O O . THR A 1 73 ? 1.287 13.123 19.047 1.00 96.19 73 THR A O 1
ATOM 539 N N . GLY A 1 74 ? 2.420 11.701 17.734 1.00 96.25 74 GLY A N 1
ATOM 540 C CA . GLY A 1 74 ? 3.459 11.382 18.705 1.00 96.25 74 GLY A CA 1
ATOM 541 C C . GLY A 1 74 ? 4.215 10.088 18.389 1.00 96.25 74 GLY A C 1
ATOM 542 O O . GLY A 1 74 ? 4.251 9.621 17.251 1.00 96.25 74 GLY A O 1
ATOM 543 N N . GLN A 1 75 ? 4.887 9.529 19.393 1.00 96.38 75 GLN A N 1
ATOM 544 C CA . GLN A 1 75 ? 5.769 8.355 19.252 1.00 96.38 75 GLN A CA 1
ATOM 545 C C . GLN A 1 75 ? 5.375 7.193 20.176 1.00 96.38 75 GLN A C 1
ATOM 547 O O . GLN A 1 75 ? 5.886 6.078 20.036 1.00 96.38 75 GLN A O 1
ATOM 552 N N . GLY A 1 76 ? 4.467 7.440 21.121 1.00 94.44 76 GLY A N 1
ATOM 553 C CA . GLY A 1 76 ? 3.970 6.466 22.077 1.00 94.44 76 GLY A CA 1
ATOM 554 C C . GLY A 1 76 ? 3.112 5.368 21.439 1.00 94.44 76 GLY A C 1
ATOM 555 O O . GLY A 1 76 ? 2.884 5.356 20.222 1.00 94.44 76 GLY A O 1
ATOM 556 N N . PRO A 1 77 ? 2.650 4.402 22.248 1.00 91.62 77 PRO A N 1
ATOM 557 C CA . PRO A 1 77 ? 1.716 3.375 21.799 1.00 91.62 77 PRO A CA 1
ATOM 558 C C . PRO A 1 77 ? 0.435 4.003 21.236 1.00 91.62 77 PRO A C 1
ATOM 560 O O . PRO A 1 77 ? -0.188 4.827 21.897 1.00 91.62 77 PRO A O 1
ATOM 563 N N . GLY A 1 78 ? 0.051 3.616 20.019 1.00 89.62 78 GLY A N 1
ATOM 564 C CA . GLY A 1 78 ? -1.150 4.130 19.349 1.00 89.62 78 GLY A CA 1
ATOM 565 C C . GLY A 1 78 ? -1.040 5.552 18.779 1.00 89.62 78 GLY A C 1
ATOM 566 O O . GLY A 1 78 ? -2.028 6.067 18.264 1.00 89.62 78 GLY A O 1
ATOM 567 N N . GLU A 1 79 ? 0.136 6.181 18.843 1.00 96.62 79 GLU A N 1
ATOM 568 C CA . GLU A 1 79 ? 0.401 7.492 18.229 1.00 96.62 79 GLU A CA 1
ATOM 569 C C . GLU A 1 79 ? 1.027 7.348 16.823 1.00 96.62 79 GLU A C 1
ATOM 571 O O . GLU A 1 79 ? 1.473 6.264 16.440 1.00 96.62 79 GLU A O 1
ATOM 576 N N . TYR A 1 80 ? 1.106 8.420 16.035 1.00 96.62 80 TYR A N 1
ATOM 577 C CA . TYR A 1 80 ? 1.806 8.427 14.739 1.00 96.62 80 TYR A CA 1
ATOM 578 C C . TYR A 1 80 ? 2.527 9.751 14.462 1.00 96.62 80 TYR A C 1
ATOM 580 O O . TYR A 1 80 ? 2.235 10.760 15.092 1.00 96.62 80 TYR A O 1
ATOM 588 N N . ARG A 1 81 ? 3.473 9.787 13.514 1.00 96.00 81 ARG A N 1
ATOM 589 C CA . ARG A 1 81 ? 4.099 11.054 13.068 1.00 96.00 81 ARG A CA 1
ATOM 590 C C . ARG A 1 81 ? 3.898 11.371 11.597 1.00 96.00 81 ARG A C 1
ATOM 592 O O . ARG A 1 81 ? 3.791 12.540 11.242 1.00 96.00 81 ARG A O 1
ATOM 599 N N . MET A 1 82 ? 3.883 10.359 10.741 1.00 95.31 82 MET A N 1
ATOM 600 C CA . MET A 1 82 ? 3.627 10.529 9.317 1.00 95.31 82 MET A CA 1
ATOM 601 C C . MET A 1 82 ? 2.755 9.368 8.828 1.00 95.31 82 MET A C 1
ATOM 603 O O . MET A 1 82 ? 3.278 8.461 8.173 1.00 95.31 82 MET A O 1
ATOM 607 N N . PRO A 1 83 ? 1.451 9.359 9.182 1.00 96.25 83 PRO A N 1
ATOM 608 C CA . PRO A 1 83 ? 0.539 8.314 8.738 1.00 96.25 83 PRO A CA 1
ATOM 609 C C . PRO A 1 83 ? 0.499 8.298 7.206 1.00 96.25 83 PRO A C 1
ATOM 611 O O . PRO A 1 83 ? 0.237 9.314 6.561 1.00 96.25 83 PRO A O 1
ATOM 614 N N . GLY A 1 84 ? 0.847 7.153 6.625 1.00 95.31 84 GLY A N 1
ATOM 615 C CA . GLY A 1 84 ? 1.012 6.974 5.191 1.00 95.31 84 GLY A CA 1
ATOM 616 C C . GLY A 1 84 ? 0.085 5.897 4.657 1.00 95.31 84 GLY A C 1
ATOM 617 O O . GLY A 1 84 ? -1.130 5.987 4.790 1.00 95.31 84 GLY A O 1
ATOM 618 N N . GLU A 1 85 ? 0.666 4.895 4.016 1.00 95.31 85 GLU A N 1
ATOM 619 C CA . GLU A 1 85 ? -0.076 3.829 3.357 1.00 95.31 85 GLU A CA 1
ATOM 620 C C . GLU A 1 85 ? -0.958 3.029 4.329 1.00 95.31 85 GLU A C 1
ATOM 622 O O . GLU A 1 85 ? -0.621 2.844 5.505 1.00 95.31 85 GLU A O 1
ATOM 627 N N . LEU A 1 86 ? -2.102 2.574 3.813 1.00 97.62 86 LEU A N 1
ATOM 628 C CA . LEU A 1 86 ? -3.127 1.827 4.535 1.00 97.62 86 LEU A CA 1
ATOM 629 C C . LEU A 1 86 ? -3.381 0.505 3.807 1.00 97.62 86 LEU A C 1
ATOM 631 O O . LEU A 1 86 ? -4.077 0.479 2.794 1.00 97.62 86 LEU A O 1
ATOM 635 N N . LEU A 1 87 ? -2.828 -0.592 4.322 1.00 96.50 87 LEU A N 1
ATOM 636 C CA . LEU A 1 87 ? -2.955 -1.914 3.702 1.00 96.50 87 LEU A CA 1
ATOM 637 C C . LEU A 1 87 ? -4.005 -2.752 4.424 1.00 96.50 87 LEU A C 1
ATOM 639 O O . LEU A 1 87 ? -4.040 -2.784 5.652 1.00 96.50 87 LEU A O 1
ATOM 643 N N . ALA A 1 88 ? -4.856 -3.451 3.679 1.00 96.50 88 ALA A N 1
ATOM 644 C CA . ALA A 1 88 ? -5.828 -4.353 4.282 1.00 96.50 88 ALA A CA 1
ATOM 645 C C . ALA A 1 88 ? -5.137 -5.517 5.007 1.00 96.50 88 ALA A C 1
ATOM 647 O O . ALA A 1 88 ? -4.166 -6.085 4.516 1.00 96.50 88 ALA A O 1
ATOM 648 N N . LEU A 1 89 ? -5.662 -5.877 6.174 1.00 95.94 89 LEU A N 1
ATOM 649 C CA . LEU A 1 89 ? -5.313 -7.073 6.931 1.00 95.94 89 LEU A CA 1
ATOM 650 C C . LEU A 1 89 ? -6.568 -7.950 7.110 1.00 95.94 89 LEU A C 1
ATOM 652 O O . LEU A 1 89 ? -7.697 -7.454 7.014 1.00 95.94 89 LEU A O 1
ATOM 656 N N . PRO A 1 90 ? -6.398 -9.247 7.423 1.00 94.56 90 PRO A N 1
ATOM 657 C CA . PRO A 1 90 ? -7.515 -10.129 7.742 1.00 94.56 90 PRO A CA 1
ATOM 658 C C . PRO A 1 90 ? -8.390 -9.594 8.883 1.00 94.56 90 PRO A C 1
ATOM 660 O O . PRO A 1 90 ? -7.917 -8.906 9.789 1.00 94.56 90 PRO A O 1
ATOM 663 N N . GLY A 1 91 ? -9.679 -9.942 8.851 1.00 94.69 91 GLY A N 1
ATOM 664 C CA . GLY A 1 91 ? -10.639 -9.508 9.872 1.00 94.69 91 GLY A CA 1
ATOM 665 C C . GLY A 1 91 ? -10.952 -8.010 9.828 1.00 94.69 91 GLY A C 1
ATOM 666 O O . GLY A 1 91 ? -11.249 -7.431 10.865 1.00 94.69 91 GLY A O 1
ATOM 667 N N . ASP A 1 92 ? -10.847 -7.395 8.647 1.00 96.25 92 ASP A N 1
ATOM 668 C CA . ASP A 1 92 ? -11.109 -5.972 8.385 1.00 96.25 92 ASP A CA 1
ATOM 669 C C . ASP A 1 92 ? -10.168 -4.985 9.098 1.00 96.25 92 ASP A C 1
ATOM 671 O O . ASP A 1 92 ? -10.406 -3.777 9.126 1.00 96.25 92 ASP A O 1
ATOM 675 N N . SER A 1 93 ? -9.062 -5.486 9.651 1.00 97.38 93 SER A N 1
ATOM 676 C CA . SER A 1 93 ? -8.002 -4.645 10.211 1.00 97.38 93 SER A CA 1
ATOM 677 C C . SER A 1 93 ? -7.194 -3.965 9.098 1.00 97.38 93 SER A C 1
ATOM 679 O O . SER A 1 93 ? -7.207 -4.392 7.946 1.00 97.38 93 SER A O 1
ATOM 681 N N . THR A 1 94 ? -6.444 -2.923 9.439 1.00 98.06 94 THR A N 1
ATOM 682 C CA . THR A 1 94 ? -5.551 -2.197 8.523 1.00 98.06 94 THR A CA 1
ATOM 683 C C . THR A 1 94 ? -4.142 -2.185 9.078 1.00 98.06 94 THR A C 1
ATOM 685 O O . THR A 1 94 ? -3.950 -2.011 10.276 1.00 98.06 94 THR A O 1
ATOM 688 N N . LEU A 1 95 ? -3.140 -2.295 8.220 1.00 97.38 95 LEU A N 1
ATOM 689 C CA . LEU A 1 95 ? -1.767 -1.953 8.546 1.00 97.38 95 LEU A CA 1
ATOM 690 C C . LEU A 1 95 ? -1.522 -0.491 8.163 1.00 97.38 95 LEU A C 1
ATOM 692 O O . LEU A 1 95 ? -1.555 -0.143 6.984 1.00 97.38 95 LEU A O 1
ATOM 696 N N . LEU A 1 96 ? -1.285 0.357 9.158 1.00 97.81 96 LEU A N 1
ATOM 697 C CA . LEU A 1 96 ? -0.837 1.732 8.973 1.00 97.81 96 LEU A CA 1
ATOM 698 C C . LEU A 1 96 ? 0.684 1.758 8.852 1.00 97.81 96 LEU A C 1
ATOM 700 O O . LEU A 1 96 ? 1.380 1.348 9.783 1.00 97.81 96 LEU A O 1
ATOM 704 N N . VAL A 1 97 ? 1.196 2.307 7.754 1.00 96.12 97 VAL A N 1
ATOM 705 C CA . VAL A 1 97 ? 2.627 2.573 7.576 1.00 96.12 97 VAL A CA 1
ATOM 706 C C . VAL A 1 97 ? 2.938 3.988 8.060 1.00 96.12 97 VAL A C 1
ATOM 708 O O . VAL A 1 97 ? 2.548 4.970 7.431 1.00 96.12 97 VAL A O 1
ATOM 711 N N . ASP A 1 98 ? 3.651 4.101 9.180 1.00 95.50 98 ASP A N 1
ATOM 712 C CA 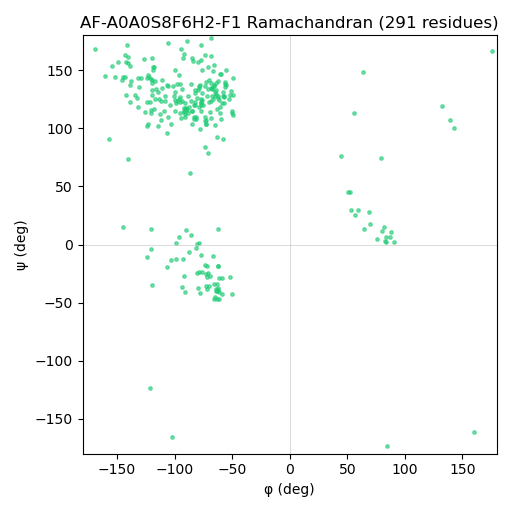. ASP A 1 98 ? 4.097 5.374 9.748 1.00 95.50 98 ASP A CA 1
ATOM 713 C C . ASP A 1 98 ? 5.600 5.553 9.527 1.00 95.50 98 ASP A C 1
ATOM 715 O O . ASP A 1 98 ? 6.443 5.084 10.299 1.00 95.50 98 ASP A O 1
ATOM 719 N N . LEU A 1 99 ? 5.932 6.279 8.464 1.00 91.88 99 LEU A N 1
ATOM 720 C CA . LEU A 1 99 ? 7.310 6.594 8.093 1.00 91.88 99 LEU A CA 1
ATOM 721 C C . LEU A 1 99 ? 7.966 7.612 9.036 1.00 91.88 99 LEU A C 1
ATOM 723 O O . LEU A 1 99 ? 9.187 7.712 9.080 1.00 91.88 99 LEU A O 1
ATOM 727 N N . GLY A 1 100 ? 7.183 8.361 9.813 1.00 92.50 100 GLY A N 1
ATOM 728 C CA . GLY A 1 100 ? 7.717 9.292 10.802 1.00 92.50 100 GLY A CA 1
ATOM 729 C C . GLY A 1 100 ? 8.307 8.548 11.997 1.00 92.50 100 GLY A C 1
ATOM 730 O O . GLY A 1 100 ? 9.361 8.929 12.502 1.00 92.50 100 GLY A O 1
ATOM 731 N N . ASN A 1 101 ? 7.657 7.460 12.416 1.00 94.56 101 ASN A N 1
ATOM 732 C CA . ASN A 1 101 ? 8.131 6.576 13.484 1.00 94.56 101 ASN A CA 1
ATOM 733 C C . ASN A 1 101 ? 8.836 5.309 12.982 1.00 94.56 101 ASN A C 1
ATOM 735 O O . ASN A 1 101 ? 9.259 4.497 13.802 1.00 94.56 101 ASN A O 1
ATOM 739 N N . MET A 1 102 ? 8.979 5.145 11.665 1.00 91.94 102 MET A N 1
ATOM 740 C CA . MET A 1 102 ? 9.574 3.968 11.028 1.00 91.94 102 MET A CA 1
ATOM 741 C C . MET A 1 102 ? 8.944 2.647 11.501 1.00 91.94 102 MET A C 1
ATOM 743 O O . MET A 1 102 ? 9.648 1.681 11.802 1.00 91.94 102 MET A O 1
ATOM 747 N N . ARG A 1 103 ? 7.609 2.598 11.577 1.00 94.31 103 ARG A N 1
ATOM 748 C CA . ARG A 1 103 ? 6.867 1.423 12.054 1.00 94.31 103 ARG A CA 1
ATOM 749 C C . ARG A 1 103 ? 5.592 1.154 11.269 1.00 94.31 103 ARG A C 1
ATOM 751 O O . ARG A 1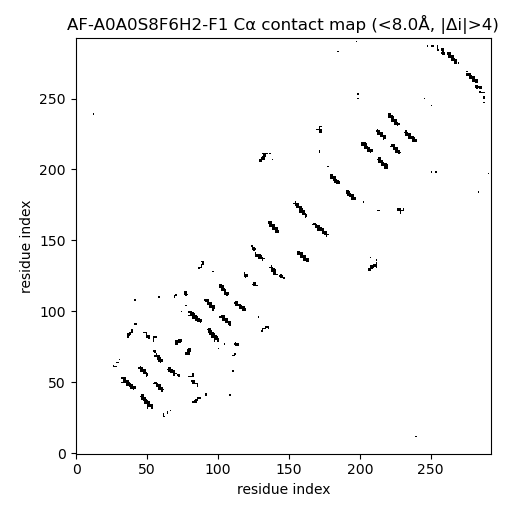 103 ? 5.042 2.040 10.623 1.00 94.31 103 ARG A O 1
ATOM 758 N N . MET A 1 104 ? 5.114 -0.075 11.390 1.00 95.12 104 MET A N 1
ATOM 759 C CA . MET A 1 104 ? 3.800 -0.514 10.943 1.00 95.12 104 MET A CA 1
ATOM 760 C C . MET A 1 104 ? 2.924 -0.765 12.170 1.00 95.12 104 MET A C 1
ATOM 762 O O . MET A 1 104 ? 3.339 -1.509 13.056 1.00 95.12 104 MET A O 1
ATOM 766 N N . THR A 1 105 ? 1.731 -0.180 12.221 1.00 96.81 105 THR A N 1
ATOM 767 C CA . THR A 1 105 ? 0.792 -0.279 13.356 1.00 96.81 105 THR A CA 1
ATOM 768 C C . THR A 1 105 ? -0.523 -0.891 12.881 1.00 96.81 105 THR A C 1
ATOM 770 O O . THR A 1 105 ? -0.958 -0.583 11.774 1.00 96.81 105 THR A O 1
ATOM 773 N N . ILE A 1 106 ? -1.182 -1.738 13.679 1.00 97.31 106 ILE A N 1
ATOM 774 C CA . ILE A 1 106 ? -2.509 -2.249 13.301 1.00 97.31 106 ILE A CA 1
ATOM 775 C C . ILE A 1 106 ? -3.566 -1.218 13.683 1.00 97.31 106 ILE A C 1
ATOM 777 O O . ILE A 1 106 ? -3.607 -0.758 14.819 1.00 97.31 106 ILE A O 1
ATOM 781 N N . VAL A 1 107 ? -4.448 -0.893 12.749 1.00 98.38 107 VAL A N 1
ATOM 782 C CA . VAL A 1 107 ? -5.723 -0.232 13.014 1.00 98.38 107 VAL A CA 1
ATOM 783 C C . VAL A 1 107 ? -6.788 -1.317 13.008 1.00 98.38 107 VAL A C 1
ATOM 785 O O . VAL A 1 107 ? -7.018 -1.981 12.000 1.00 98.38 107 VAL A O 1
ATOM 788 N N . THR A 1 108 ? -7.397 -1.538 14.158 1.00 97.69 108 THR A N 1
ATOM 789 C CA . THR A 1 108 ? -8.515 -2.471 14.327 1.00 97.69 108 THR A CA 1
ATOM 790 C C . THR A 1 108 ? -9.774 -1.958 13.610 1.00 97.69 108 THR A C 1
ATOM 792 O O . THR A 1 108 ? -9.864 -0.760 13.316 1.00 97.69 108 THR A O 1
ATOM 795 N N . PRO A 1 109 ? -10.775 -2.817 13.336 1.00 97.25 109 PRO A N 1
ATOM 796 C CA . PRO A 1 109 ? -12.006 -2.391 12.665 1.00 97.25 109 PRO A CA 1
ATOM 797 C C . PRO A 1 109 ? -12.768 -1.290 13.417 1.00 97.25 109 PRO A C 1
ATOM 799 O O . PRO A 1 109 ? -13.443 -0.469 12.800 1.00 97.25 109 PRO A O 1
ATOM 802 N N . ASP A 1 110 ? -12.663 -1.225 14.743 1.00 95.56 110 ASP A N 1
ATOM 803 C CA . ASP A 1 110 ? -13.265 -0.179 15.576 1.00 95.56 110 ASP A CA 1
ATOM 804 C C . ASP A 1 110 ? -12.391 1.083 15.710 1.00 95.56 110 ASP A C 1
ATOM 806 O O . ASP A 1 110 ? -12.737 1.991 16.459 1.00 95.56 110 ASP A O 1
ATOM 810 N N . GLY A 1 111 ? -11.288 1.183 14.959 1.00 96.25 111 GLY A N 1
ATOM 811 C CA . GLY A 1 111 ? -10.456 2.388 14.874 1.00 96.25 111 GLY A CA 1
ATOM 812 C C . GLY A 1 111 ? -9.372 2.501 15.946 1.00 96.25 111 GLY A C 1
ATOM 813 O O . GLY A 1 111 ? -8.675 3.513 16.012 1.00 96.25 111 GLY A O 1
ATOM 814 N N . ARG A 1 112 ? -9.174 1.474 16.781 1.00 97.38 112 ARG A N 1
ATOM 815 C CA . ARG A 1 112 ? -8.089 1.460 17.774 1.00 97.38 112 ARG A CA 1
ATOM 816 C C . ARG A 1 112 ? -6.759 1.134 17.107 1.00 97.38 112 ARG A C 1
ATOM 818 O O . ARG A 1 112 ? -6.683 0.199 16.309 1.00 97.38 112 ARG A O 1
ATOM 825 N N . LEU A 1 113 ? -5.707 1.850 17.496 1.00 97.62 113 LEU A N 1
ATOM 826 C CA . LEU A 1 113 ? -4.338 1.567 17.076 1.00 97.62 113 LEU A CA 1
ATOM 827 C C . LEU A 1 113 ? -3.668 0.610 18.073 1.00 97.62 113 LEU A C 1
ATOM 829 O O . LEU A 1 113 ? -3.480 0.956 19.240 1.00 97.62 113 LEU A O 1
ATOM 833 N N . GLU A 1 114 ? -3.299 -0.585 17.618 1.00 94.81 114 GLU A N 1
ATOM 834 C CA . GLU A 1 114 ? -2.787 -1.667 18.461 1.00 94.81 114 GLU A CA 1
ATOM 835 C C . GLU A 1 114 ? -1.602 -2.384 17.822 1.00 94.81 114 GLU A C 1
ATOM 837 O O . GLU A 1 114 ? -1.603 -2.667 16.630 1.00 94.81 114 GLU A O 1
ATOM 842 N N . GLY A 1 115 ? -0.604 -2.738 18.635 1.00 91.44 115 GLY A N 1
ATOM 843 C CA . GLY A 1 115 ? 0.587 -3.445 18.166 1.00 91.44 115 GLY A CA 1
ATOM 844 C C . GLY A 1 115 ? 1.417 -2.636 17.164 1.00 91.44 115 GLY A C 1
ATOM 845 O O . GLY A 1 115 ? 0.917 -1.831 16.384 1.00 91.44 115 GLY A O 1
ATOM 846 N N . SER A 1 116 ? 2.729 -2.835 17.166 1.00 92.75 116 SER A N 1
ATOM 847 C CA . SER A 1 116 ? 3.565 -2.215 16.144 1.00 92.75 116 SER A CA 1
ATOM 848 C C . SER A 1 116 ? 4.805 -3.031 15.867 1.00 92.75 116 SER A C 1
ATOM 850 O O . SER A 1 116 ? 5.406 -3.563 16.796 1.00 92.75 116 SER A O 1
ATOM 852 N N . GLU A 1 117 ? 5.207 -3.049 14.605 1.00 90.88 117 GLU A N 1
ATOM 853 C CA . GLU A 1 117 ? 6.417 -3.701 14.122 1.00 90.88 117 GLU A CA 1
ATOM 854 C C . GLU A 1 117 ? 7.335 -2.664 13.478 1.00 90.88 117 GLU A C 1
ATOM 856 O O . GLU A 1 117 ? 6.871 -1.748 12.798 1.00 90.88 117 GLU A O 1
ATOM 861 N N . SER A 1 118 ? 8.644 -2.797 13.677 1.00 91.06 118 SER A N 1
ATOM 862 C CA . SER A 1 118 ? 9.618 -1.892 13.060 1.00 91.06 118 SER A CA 1
ATOM 863 C C . SER A 1 118 ? 9.670 -2.101 11.543 1.00 91.06 118 SER A C 1
ATOM 865 O O . SER A 1 118 ? 9.766 -3.236 11.068 1.00 91.06 118 SER A O 1
ATOM 867 N N . LEU A 1 119 ? 9.676 -1.000 10.783 1.00 87.88 119 LEU A N 1
ATOM 868 C CA . LEU A 1 119 ? 10.033 -1.007 9.358 1.00 87.88 119 LEU A CA 1
ATOM 869 C C . LEU A 1 119 ? 11.543 -1.199 9.166 1.00 87.88 119 LEU A C 1
ATOM 871 O O . LEU A 1 119 ? 11.981 -1.539 8.075 1.00 87.88 119 LEU A O 1
ATOM 875 N N . VAL A 1 120 ? 12.349 -0.980 10.208 1.00 85.50 120 VAL A N 1
ATOM 876 C CA . VAL A 1 120 ? 13.805 -1.158 10.175 1.00 85.50 120 VAL A CA 1
ATOM 877 C C . VAL A 1 120 ? 14.170 -2.448 10.893 1.00 85.50 120 VAL A C 1
ATOM 879 O O . VAL A 1 120 ? 13.889 -2.608 12.085 1.00 85.50 120 VAL A O 1
ATOM 882 N N . ARG A 1 121 ? 14.805 -3.373 10.180 1.00 78.50 121 ARG A N 1
ATOM 883 C CA . ARG A 1 121 ? 15.351 -4.597 10.771 1.00 78.50 121 ARG A CA 1
ATOM 884 C C . ARG A 1 121 ? 16.670 -4.325 11.509 1.00 78.50 121 ARG A C 1
ATOM 886 O O . ARG A 1 121 ? 17.326 -3.325 11.207 1.00 78.50 121 ARG A O 1
ATOM 893 N N . PRO A 1 122 ? 17.089 -5.189 12.454 1.00 76.94 122 PRO A N 1
ATOM 894 C CA . PRO A 1 122 ? 18.350 -5.029 13.189 1.00 76.94 122 PRO A CA 1
ATOM 895 C C . PRO A 1 122 ? 19.585 -4.832 12.296 1.00 76.94 122 PRO A C 1
ATOM 897 O O . PRO A 1 122 ? 20.537 -4.166 12.692 1.00 76.94 122 PRO A O 1
ATOM 900 N N . GLU A 1 123 ? 19.549 -5.362 11.076 1.00 73.62 123 GLU A N 1
ATOM 901 C CA . GLU A 1 123 ? 20.604 -5.272 10.066 1.00 73.62 123 GLU A CA 1
ATOM 902 C C . GLU A 1 123 ? 20.623 -3.921 9.318 1.00 73.62 123 GLU A C 1
ATOM 904 O O . GLU A 1 123 ? 21.434 -3.728 8.415 1.00 73.62 123 GLU A O 1
ATOM 909 N N . GLY A 1 124 ? 19.738 -2.977 9.665 1.00 73.75 124 GLY A N 1
ATOM 910 C CA . GLY A 1 124 ? 19.616 -1.670 9.004 1.00 73.75 124 GLY A CA 1
ATOM 911 C C . GLY A 1 124 ? 18.829 -1.704 7.690 1.00 73.75 124 GLY A C 1
ATOM 912 O O . GLY A 1 124 ? 18.838 -0.739 6.930 1.00 73.75 124 GLY A O 1
ATOM 913 N N . ILE A 1 125 ? 18.149 -2.817 7.421 1.00 72.75 125 ILE A N 1
ATOM 914 C CA . ILE A 1 125 ? 17.329 -3.032 6.230 1.00 72.75 125 ILE A CA 1
ATOM 915 C C . ILE A 1 125 ? 15.959 -2.388 6.457 1.00 72.75 125 ILE A C 1
ATOM 917 O O . ILE A 1 125 ? 15.237 -2.752 7.387 1.00 72.75 125 ILE A O 1
ATOM 921 N N . PHE A 1 126 ? 15.607 -1.433 5.599 1.00 76.81 126 PHE A N 1
ATOM 922 C CA . PHE A 1 126 ? 14.277 -0.830 5.548 1.00 76.81 126 PHE A CA 1
ATOM 923 C C . PHE A 1 126 ? 13.331 -1.739 4.781 1.00 76.81 126 PHE A C 1
ATOM 925 O O . PHE A 1 126 ? 13.616 -2.078 3.644 1.00 76.81 126 PHE A O 1
ATOM 932 N N . MET A 1 127 ? 12.203 -2.110 5.364 1.00 77.94 127 MET A N 1
ATOM 933 C CA . MET A 1 127 ? 11.213 -2.939 4.696 1.00 77.94 127 MET A CA 1
ATOM 934 C C . MET A 1 127 ? 9.940 -2.132 4.484 1.00 77.94 127 MET A C 1
ATOM 936 O O . MET A 1 127 ? 9.172 -1.946 5.422 1.00 77.94 127 MET A O 1
ATOM 940 N N . PHE A 1 128 ? 9.720 -1.652 3.262 1.00 84.50 128 PHE A N 1
ATOM 941 C CA . PHE A 1 128 ? 8.491 -0.950 2.897 1.00 84.50 128 PHE A CA 1
ATOM 942 C C . PHE A 1 128 ? 7.466 -1.961 2.379 1.00 84.50 128 PHE A C 1
ATOM 944 O O . PHE A 1 128 ? 7.753 -2.673 1.414 1.00 84.50 128 PHE A O 1
ATOM 951 N N . PRO A 1 129 ? 6.314 -2.114 3.047 1.00 91.00 129 PRO A N 1
ATOM 952 C CA . PRO A 1 129 ? 5.333 -3.094 2.620 1.00 91.00 129 PRO A CA 1
ATOM 953 C C . PRO A 1 129 ? 4.721 -2.658 1.285 1.00 91.00 129 PRO A C 1
ATOM 955 O O . PRO A 1 129 ? 4.450 -1.484 1.087 1.00 91.00 129 PRO A O 1
ATOM 958 N N . SER A 1 130 ? 4.517 -3.609 0.381 1.00 88.06 130 SER A N 1
ATOM 959 C CA . SER A 1 130 ? 3.955 -3.383 -0.961 1.00 88.06 130 SER A CA 1
ATOM 960 C C . SER A 1 130 ? 2.665 -4.177 -1.204 1.00 88.06 130 SER A C 1
ATOM 962 O O . SER A 1 130 ? 2.048 -4.082 -2.261 1.00 88.06 130 SER A O 1
ATOM 964 N N . GLY A 1 131 ? 2.251 -5.006 -0.242 1.00 91.94 131 GLY A N 1
ATOM 965 C CA . GLY A 1 131 ? 1.017 -5.778 -0.334 1.00 91.94 131 GLY A CA 1
ATOM 966 C C . GLY A 1 131 ? 0.820 -6.719 0.847 1.00 91.94 131 GLY A C 1
ATOM 967 O O . GLY A 1 131 ? 1.744 -6.970 1.622 1.00 91.94 131 GLY A O 1
ATOM 968 N N . VAL A 1 132 ? -0.396 -7.241 0.981 1.00 95.12 132 VAL A N 1
ATOM 969 C CA . VAL A 1 132 ? -0.775 -8.212 2.014 1.00 95.12 132 VAL A CA 1
ATOM 970 C C . VAL A 1 132 ? -1.678 -9.273 1.385 1.00 95.12 132 VAL A C 1
ATOM 972 O O . VAL A 1 132 ? -2.563 -8.928 0.604 1.00 95.12 132 VAL A O 1
ATOM 975 N N . ASP A 1 133 ? -1.465 -10.547 1.717 1.00 94.88 133 ASP A N 1
ATOM 976 C CA . ASP A 1 133 ? -2.356 -11.637 1.293 1.00 94.88 133 ASP A CA 1
ATOM 977 C C . ASP A 1 133 ? -3.516 -11.899 2.278 1.00 94.88 133 ASP A C 1
ATOM 979 O O . ASP A 1 133 ? -3.583 -11.340 3.374 1.00 94.88 133 ASP A O 1
ATOM 983 N N . GLU A 1 134 ? -4.439 -12.797 1.925 1.00 94.00 134 GLU A N 1
ATOM 984 C CA . GLU A 1 134 ? -5.589 -13.164 2.772 1.00 94.00 134 GLU A CA 1
ATOM 985 C C . GLU A 1 134 ? -5.192 -13.809 4.107 1.00 94.00 134 GLU A C 1
ATOM 987 O O . GLU A 1 134 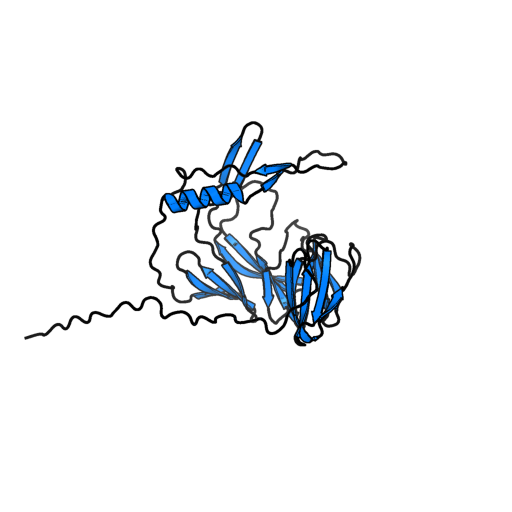? -5.995 -13.858 5.040 1.00 94.00 134 GLU A O 1
ATOM 992 N N . LYS A 1 135 ? -3.957 -14.308 4.220 1.00 93.31 135 LYS A N 1
ATOM 993 C CA . LYS A 1 135 ? -3.412 -14.860 5.467 1.00 93.31 135 LYS A CA 1
ATOM 994 C C . LYS A 1 135 ? -2.772 -13.778 6.338 1.00 93.31 135 LYS A C 1
ATOM 996 O O . LYS A 1 135 ? -2.398 -14.064 7.473 1.00 93.31 135 LYS A O 1
ATOM 1001 N N . GLY A 1 136 ? -2.668 -12.545 5.845 1.00 94.06 136 GLY A N 1
ATOM 1002 C CA . GLY A 1 136 ? -2.059 -11.423 6.550 1.00 94.06 136 GLY A CA 1
ATOM 1003 C C . GLY A 1 136 ? -0.535 -11.390 6.462 1.00 94.06 136 GLY A C 1
ATOM 1004 O O . GLY A 1 136 ? 0.092 -10.669 7.244 1.00 94.06 136 GLY A O 1
ATOM 1005 N N . ARG A 1 137 ? 0.073 -12.155 5.545 1.00 94.31 137 ARG A N 1
ATOM 1006 C CA . ARG A 1 137 ? 1.508 -12.044 5.272 1.00 94.31 137 ARG A CA 1
ATOM 1007 C C . ARG A 1 137 ? 1.764 -10.764 4.500 1.00 94.31 137 ARG A C 1
ATOM 1009 O O . ARG A 1 137 ? 1.036 -10.449 3.563 1.00 94.31 137 ARG A O 1
ATOM 1016 N N . ILE A 1 138 ? 2.805 -10.044 4.891 1.00 94.44 138 ILE A N 1
ATOM 1017 C CA . ILE A 1 138 ? 3.151 -8.748 4.314 1.00 94.44 138 ILE A CA 1
ATOM 1018 C C . ILE A 1 138 ? 4.281 -8.940 3.315 1.00 94.44 138 ILE A C 1
ATOM 1020 O O . ILE A 1 138 ? 5.307 -9.531 3.647 1.00 94.44 138 ILE A O 1
ATOM 1024 N N . PHE A 1 139 ? 4.098 -8.434 2.106 1.00 93.62 139 PHE A N 1
ATOM 1025 C CA . PHE A 1 139 ? 5.066 -8.543 1.030 1.00 93.62 139 PHE A CA 1
ATOM 1026 C C . PHE A 1 139 ? 5.935 -7.296 0.967 1.00 93.62 139 PHE A C 1
ATOM 1028 O O . PHE A 1 139 ? 5.437 -6.177 1.076 1.00 93.62 139 PHE A O 1
ATOM 1035 N N . PHE A 1 140 ? 7.228 -7.506 0.761 1.00 89.75 140 PHE A N 1
ATOM 1036 C CA . PHE A 1 140 ? 8.236 -6.461 0.644 1.00 89.75 140 PHE A CA 1
ATOM 1037 C C . PHE A 1 140 ? 9.086 -6.733 -0.583 1.00 89.75 140 PHE A C 1
ATOM 1039 O O . PHE A 1 140 ? 9.430 -7.887 -0.861 1.00 89.75 140 PHE A O 1
ATOM 1046 N N . ASP A 1 141 ? 9.491 -5.676 -1.268 1.00 79.31 141 ASP A N 1
ATOM 1047 C CA . ASP A 1 141 ? 10.635 -5.719 -2.153 1.00 79.31 141 ASP A CA 1
ATOM 1048 C C . ASP A 1 141 ? 11.890 -5.269 -1.402 1.00 79.31 141 ASP A C 1
ATOM 1050 O O . ASP A 1 141 ? 11.925 -4.277 -0.678 1.00 79.31 141 ASP A O 1
ATOM 1054 N N . VAL A 1 142 ? 12.966 -6.030 -1.568 1.00 69.44 142 VAL A N 1
ATOM 1055 C CA . VA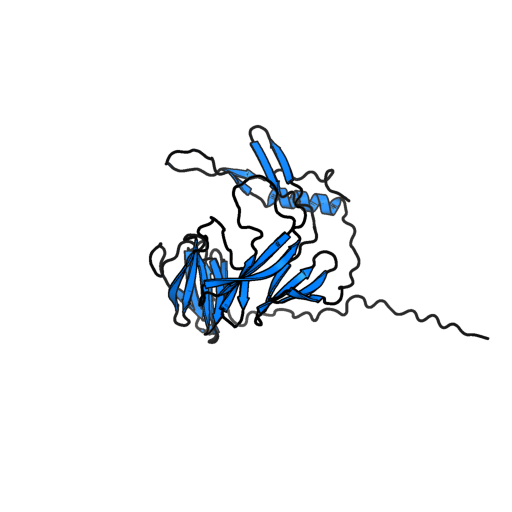L A 1 142 ? 14.268 -5.695 -0.972 1.00 69.44 142 VAL A CA 1
ATOM 1056 C C . VAL A 1 142 ? 15.095 -4.817 -1.939 1.00 69.44 142 VAL A C 1
ATOM 1058 O O . VAL A 1 142 ? 16.281 -4.585 -1.729 1.00 69.44 142 VAL A O 1
ATOM 1061 N N . THR A 1 143 ? 14.460 -4.288 -2.996 1.00 57.66 143 THR A N 1
ATOM 1062 C CA . THR A 1 143 ? 15.002 -3.337 -3.998 1.00 57.66 143 THR A CA 1
ATOM 1063 C C . THR A 1 143 ? 15.679 -2.123 -3.375 1.00 57.66 143 THR A C 1
ATOM 1065 O O . THR A 1 143 ? 16.709 -1.657 -3.857 1.00 57.66 143 THR A O 1
ATOM 1068 N N . GLY A 1 144 ? 15.042 -1.573 -2.341 1.00 49.28 144 GLY A N 1
ATOM 1069 C CA . GLY A 1 144 ? 15.248 -0.209 -1.868 1.00 49.28 144 GLY A CA 1
ATOM 1070 C C . GLY A 1 144 ? 15.724 -0.130 -0.429 1.00 49.28 144 GLY A C 1
ATOM 1071 O O . GLY A 1 144 ? 15.708 0.950 0.163 1.00 49.28 144 GLY A O 1
ATOM 1072 N N . THR A 1 145 ? 16.165 -1.245 0.154 1.00 49.25 145 THR A N 1
ATOM 1073 C CA . THR A 1 145 ? 16.764 -1.233 1.487 1.00 49.25 145 THR A CA 1
ATOM 1074 C C . THR A 1 145 ? 18.146 -0.625 1.309 1.00 49.25 145 THR A C 1
ATOM 1076 O O . THR A 1 145 ? 19.117 -1.328 1.038 1.00 49.25 145 THR A O 1
ATOM 1079 N N . MET A 1 146 ? 18.214 0.708 1.303 1.00 45.34 146 MET A N 1
ATOM 1080 C CA . MET A 1 146 ? 19.443 1.461 1.115 1.00 45.34 146 MET A CA 1
ATOM 1081 C C . MET A 1 146 ? 20.428 1.048 2.204 1.00 45.34 146 MET A C 1
ATOM 1083 O O . MET A 1 146 ? 20.499 1.653 3.272 1.00 45.34 146 MET A O 1
ATOM 1087 N N . SER A 1 147 ? 21.243 0.039 1.920 1.00 44.09 147 SER A N 1
ATOM 1088 C CA . SER A 1 147 ? 22.561 0.001 2.502 1.00 44.09 147 SER A CA 1
ATOM 1089 C C . SER A 1 147 ? 23.215 1.276 1.989 1.00 44.09 147 SER A C 1
ATOM 1091 O O . SER A 1 147 ? 23.449 1.429 0.793 1.00 44.09 147 SER A O 1
ATOM 1093 N N . MET A 1 148 ? 23.498 2.219 2.884 1.00 43.31 148 MET A N 1
ATOM 1094 C CA . MET A 1 148 ? 24.320 3.402 2.598 1.00 43.31 148 MET A CA 1
ATOM 1095 C C . MET A 1 148 ? 25.761 3.021 2.194 1.00 43.31 148 MET A C 1
ATOM 1097 O O . MET A 1 148 ? 26.642 3.876 2.185 1.00 43.31 148 MET A O 1
ATOM 1101 N N . THR A 1 149 ? 26.016 1.746 1.884 1.00 43.41 149 THR A N 1
ATOM 1102 C CA . THR A 1 149 ? 27.281 1.193 1.427 1.00 43.41 149 THR A CA 1
ATOM 1103 C C . THR A 1 149 ? 27.419 1.462 -0.072 1.00 43.41 149 THR A C 1
ATOM 1105 O O . THR A 1 149 ? 26.697 0.870 -0.875 1.00 43.41 149 THR A O 1
ATOM 1108 N N . PRO A 1 150 ? 28.326 2.357 -0.491 1.00 39.31 150 PRO A N 1
ATOM 1109 C CA . PRO A 1 150 ? 28.561 2.609 -1.902 1.00 39.31 150 PRO A CA 1
ATOM 1110 C C . PRO A 1 150 ? 29.264 1.397 -2.529 1.00 39.31 150 PRO A C 1
ATOM 1112 O O . PRO A 1 150 ? 30.362 1.045 -2.105 1.00 39.31 150 PRO A O 1
ATOM 1115 N N . GLY A 1 151 ? 28.671 0.798 -3.563 1.00 53.22 151 GLY A N 1
ATOM 1116 C CA . GLY A 1 151 ? 29.341 -0.209 -4.395 1.00 53.22 151 GLY A CA 1
ATOM 1117 C C . GLY A 1 151 ? 28.442 -1.386 -4.764 1.00 53.22 151 GLY A C 1
ATOM 1118 O O . GLY A 1 151 ? 28.171 -2.226 -3.920 1.00 53.22 151 GLY A O 1
ATOM 1119 N N . SER A 1 152 ? 28.038 -1.415 -6.040 1.00 54.50 152 SER A N 1
ATOM 1120 C CA . SER A 1 152 ? 27.184 -2.398 -6.736 1.00 54.50 152 SER A CA 1
ATOM 1121 C C . SER A 1 152 ? 25.801 -2.648 -6.131 1.00 54.50 152 SER A C 1
ATOM 1123 O O . SER A 1 152 ? 25.664 -3.242 -5.066 1.00 54.50 152 SER A O 1
ATOM 1125 N N . LEU A 1 153 ? 24.771 -2.248 -6.876 1.00 58.41 153 LEU A N 1
ATOM 1126 C CA . LEU A 1 153 ? 23.441 -2.822 -6.715 1.00 58.41 153 LEU A CA 1
ATOM 1127 C C . LEU A 1 153 ? 23.482 -4.276 -7.235 1.00 58.41 153 LEU A C 1
ATOM 1129 O O . LEU A 1 153 ? 24.207 -4.529 -8.200 1.00 58.41 153 LEU A O 1
ATOM 1133 N N . PRO A 1 154 ? 22.797 -5.230 -6.586 1.00 64.69 154 PRO A N 1
ATOM 1134 C CA . PRO A 1 154 ? 22.759 -6.618 -7.045 1.00 64.69 154 PRO A CA 1
ATOM 1135 C C . PRO A 1 154 ? 22.027 -6.750 -8.393 1.00 64.69 154 PRO A C 1
ATOM 1137 O O . PRO A 1 154 ? 21.139 -5.969 -8.693 1.00 64.69 154 PRO A O 1
ATOM 1140 N N . ASP A 1 155 ? 22.326 -7.781 -9.188 1.00 68.06 155 ASP A N 1
ATOM 1141 C CA . ASP A 1 155 ? 21.650 -8.013 -10.486 1.00 68.06 155 ASP A CA 1
ATOM 1142 C C . ASP A 1 155 ? 20.158 -8.381 -10.343 1.00 68.06 155 ASP A C 1
ATOM 1144 O O . ASP A 1 155 ? 19.417 -8.459 -11.322 1.00 68.06 155 ASP A O 1
ATOM 1148 N N . SER A 1 156 ? 19.709 -8.645 -9.117 1.00 75.06 156 SER A N 1
ATOM 1149 C CA . SER A 1 156 ? 18.331 -8.989 -8.792 1.00 75.06 156 SER A CA 1
ATOM 1150 C C . SER A 1 156 ? 18.005 -8.629 -7.350 1.00 75.06 156 SER A C 1
ATOM 1152 O O . SER A 1 156 ? 18.883 -8.677 -6.484 1.00 75.06 156 SER A O 1
ATOM 1154 N N . PHE A 1 157 ? 16.734 -8.376 -7.072 1.00 79.44 157 PHE A N 1
ATOM 1155 C CA . PHE A 1 157 ? 16.216 -8.178 -5.725 1.00 79.44 157 PHE A CA 1
ATOM 1156 C C . PHE A 1 157 ? 15.162 -9.228 -5.383 1.00 79.44 157 PHE A C 1
ATOM 1158 O O . PHE A 1 157 ? 14.454 -9.743 -6.249 1.00 79.44 157 PHE A O 1
ATOM 1165 N N . ALA A 1 158 ? 15.065 -9.551 -4.095 1.00 84.88 158 ALA A N 1
ATOM 1166 C CA . ALA A 1 158 ? 14.084 -10.501 -3.601 1.00 84.88 158 ALA A CA 1
ATOM 1167 C C . ALA A 1 158 ? 12.744 -9.818 -3.324 1.00 84.88 158 ALA A C 1
ATOM 1169 O O . ALA A 1 158 ? 12.700 -8.742 -2.723 1.00 84.88 158 ALA A O 1
ATOM 1170 N N . ILE A 1 159 ? 11.665 -10.496 -3.706 1.00 89.25 159 ILE A N 1
ATOM 1171 C CA . ILE A 1 159 ? 10.337 -10.281 -3.140 1.00 89.25 159 ILE A CA 1
ATOM 1172 C C . ILE A 1 159 ? 10.177 -11.280 -2.005 1.00 89.25 159 ILE A C 1
ATOM 1174 O O . ILE A 1 159 ? 10.320 -12.493 -2.206 1.00 89.25 159 ILE A O 1
ATOM 1178 N N . VAL A 1 160 ? 9.886 -10.774 -0.814 1.00 89.88 160 VAL A N 1
ATOM 1179 C CA . VAL A 1 160 ? 9.764 -11.586 0.395 1.00 89.88 160 VAL A CA 1
ATOM 1180 C C . VAL A 1 160 ? 8.399 -11.402 1.041 1.00 89.88 160 VAL A C 1
ATOM 1182 O O . VAL A 1 160 ? 7.838 -10.311 1.013 1.00 89.88 160 VAL A O 1
ATOM 1185 N N . ALA A 1 161 ? 7.878 -12.465 1.644 1.00 92.50 161 ALA A N 1
ATOM 1186 C CA . ALA A 1 161 ? 6.666 -12.460 2.449 1.00 92.50 161 ALA A CA 1
ATOM 1187 C C . ALA A 1 161 ? 7.035 -12.633 3.926 1.00 92.50 161 ALA A C 1
ATOM 1189 O O . ALA A 1 161 ? 7.692 -13.602 4.298 1.00 92.50 161 ALA A O 1
ATOM 1190 N N . PHE A 1 162 ? 6.612 -11.701 4.771 1.00 91.62 162 PHE A N 1
ATOM 1191 C CA . PHE A 1 162 ? 6.768 -11.750 6.220 1.00 91.62 162 PHE A CA 1
ATOM 1192 C C . PHE A 1 162 ? 5.469 -12.210 6.872 1.00 91.62 162 PHE A C 1
ATOM 1194 O O . PHE A 1 162 ? 4.423 -11.576 6.712 1.00 91.62 162 PHE A O 1
ATOM 1201 N N . ASP A 1 163 ? 5.549 -13.266 7.665 1.00 91.38 163 ASP A N 1
ATOM 1202 C CA . ASP A 1 163 ? 4.471 -13.688 8.545 1.00 91.38 163 ASP A CA 1
ATOM 1203 C C . ASP A 1 163 ? 4.663 -13.045 9.924 1.00 91.38 163 ASP A C 1
ATOM 1205 O O . ASP A 1 163 ? 5.651 -13.284 10.620 1.00 91.38 163 ASP A O 1
ATOM 1209 N N . ARG A 1 164 ? 3.705 -12.205 10.326 1.00 86.94 164 ARG A N 1
ATOM 1210 C CA . ARG A 1 164 ? 3.745 -11.492 11.610 1.00 86.94 164 ARG A CA 1
ATOM 1211 C C . ARG A 1 164 ? 3.504 -12.397 12.816 1.00 86.94 164 ARG A C 1
ATOM 1213 O O . ARG A 1 164 ? 3.965 -12.071 13.908 1.00 86.94 164 ARG A O 1
ATOM 1220 N N . ALA A 1 165 ? 2.760 -13.487 12.648 1.00 87.00 165 ALA A N 1
ATOM 1221 C CA . ALA A 1 165 ? 2.418 -14.392 13.737 1.00 87.00 165 ALA A CA 1
ATOM 1222 C C . ALA A 1 165 ? 3.597 -15.308 14.084 1.00 87.00 165 ALA A C 1
ATOM 1224 O O . ALA A 1 165 ? 3.889 -15.518 15.260 1.00 87.00 165 ALA A O 1
ATOM 1225 N N . THR A 1 166 ? 4.291 -15.827 13.071 1.00 90.56 166 THR A N 1
ATOM 1226 C CA . THR A 1 166 ? 5.464 -16.701 13.249 1.00 90.56 166 THR A CA 1
ATOM 1227 C C . THR A 1 166 ? 6.789 -15.940 13.246 1.00 90.56 166 THR A C 1
ATOM 1229 O O . THR A 1 166 ? 7.810 -16.512 13.623 1.00 90.56 166 THR A O 1
ATOM 1232 N N . GLN A 1 167 ? 6.782 -14.668 12.833 1.00 86.69 167 GLN A N 1
ATOM 1233 C CA . GLN A 1 167 ? 7.967 -13.826 12.638 1.00 86.69 167 GLN A CA 1
ATOM 1234 C C . GLN A 1 167 ? 8.952 -14.407 11.605 1.00 86.69 167 GLN A C 1
ATOM 1236 O O . GLN A 1 167 ? 10.162 -14.189 11.690 1.00 86.69 167 GLN A O 1
ATOM 1241 N N . THR A 1 168 ? 8.447 -15.148 10.614 1.00 88.12 168 THR A N 1
ATOM 1242 C CA . THR A 1 168 ? 9.258 -15.755 9.547 1.00 88.12 168 THR A CA 1
ATOM 1243 C C . THR A 1 168 ? 9.205 -14.937 8.265 1.00 88.12 168 THR A C 1
ATOM 1245 O O . THR A 1 168 ? 8.208 -14.280 7.975 1.00 88.12 168 THR A O 1
ATOM 1248 N N . ILE A 1 169 ? 10.282 -14.990 7.482 1.00 87.75 169 ILE A N 1
ATOM 1249 C CA . ILE A 1 169 ? 10.368 -14.370 6.158 1.00 87.75 169 ILE A CA 1
ATOM 1250 C C . ILE A 1 169 ? 10.628 -15.469 5.134 1.00 87.75 169 ILE A C 1
ATOM 1252 O O . ILE A 1 169 ? 11.577 -16.236 5.285 1.00 87.75 169 ILE A O 1
ATOM 1256 N N . ASP A 1 170 ? 9.815 -15.499 4.084 1.00 88.25 170 ASP A N 1
ATOM 1257 C CA . ASP A 1 170 ? 9.939 -16.421 2.964 1.00 88.25 170 ASP A CA 1
ATOM 1258 C C . ASP A 1 170 ? 10.224 -15.659 1.670 1.00 88.25 170 ASP A C 1
ATOM 1260 O O . ASP A 1 170 ? 9.536 -14.692 1.346 1.00 88.25 170 ASP A O 1
ATOM 1264 N N . THR A 1 171 ? 11.197 -16.112 0.882 1.00 89.56 171 THR A N 1
ATOM 1265 C CA . THR A 1 171 ? 11.408 -15.577 -0.470 1.00 89.56 171 THR A CA 1
ATOM 1266 C C . THR A 1 171 ? 10.356 -16.139 -1.419 1.00 89.56 171 THR A C 1
ATOM 1268 O O . THR A 1 171 ? 10.229 -17.356 -1.568 1.00 89.56 171 THR A O 1
ATOM 1271 N N . VAL A 1 172 ? 9.618 -15.251 -2.084 1.00 90.69 172 VAL A N 1
ATOM 1272 C CA . VAL A 1 172 ? 8.587 -15.612 -3.070 1.00 90.69 172 VAL A CA 1
ATOM 1273 C C . VAL A 1 172 ? 9.161 -15.619 -4.482 1.00 90.69 172 VAL A C 1
ATOM 1275 O O . VAL A 1 172 ? 8.810 -16.475 -5.288 1.00 90.69 172 VAL A O 1
ATOM 1278 N N . GLY A 1 173 ? 10.079 -14.698 -4.777 1.00 86.81 173 GLY A N 1
ATOM 1279 C CA . GLY A 1 173 ? 10.676 -14.585 -6.100 1.00 86.81 173 GLY A CA 1
ATOM 1280 C C . GLY A 1 173 ? 11.872 -13.647 -6.139 1.00 86.81 173 GLY A C 1
ATOM 1281 O O . GLY A 1 173 ? 12.125 -12.900 -5.194 1.00 86.81 173 GLY A O 1
ATOM 1282 N N . LEU A 1 174 ? 12.601 -13.701 -7.250 1.00 84.69 174 LEU A N 1
ATOM 1283 C CA . LEU A 1 174 ? 13.657 -12.753 -7.585 1.00 84.69 174 LEU A CA 1
ATOM 1284 C C . LEU A 1 174 ? 13.222 -11.981 -8.823 1.00 84.69 174 LEU A C 1
ATOM 1286 O O . LEU A 1 174 ? 12.821 -12.594 -9.812 1.00 84.69 174 LEU A O 1
ATOM 1290 N N . LEU A 1 175 ? 13.333 -10.660 -8.769 1.00 79.81 175 LEU A N 1
ATOM 1291 C CA . LEU A 1 175 ? 13.164 -9.807 -9.934 1.00 79.81 175 LEU A CA 1
ATOM 1292 C C . LEU A 1 175 ? 14.525 -9.291 -10.392 1.00 79.81 175 LEU A C 1
ATOM 1294 O O . LEU A 1 175 ? 15.335 -8.907 -9.542 1.00 79.81 175 LEU A O 1
ATOM 1298 N N . PRO A 1 176 ? 14.802 -9.295 -11.706 1.00 76.56 176 PRO A N 1
ATOM 1299 C CA . PRO A 1 176 ? 16.018 -8.704 -12.232 1.00 76.56 176 PRO A CA 1
ATOM 1300 C C . PRO A 1 176 ? 16.025 -7.206 -11.932 1.00 76.56 176 PRO A C 1
ATOM 1302 O O . PRO A 1 176 ? 15.000 -6.529 -12.008 1.00 76.56 176 PRO A O 1
ATOM 1305 N N . GLN A 1 177 ? 17.195 -6.689 -11.582 1.00 69.25 177 GLN A N 1
ATOM 1306 C CA . GLN A 1 177 ? 17.389 -5.260 -11.462 1.00 69.25 177 GLN A CA 1
ATOM 1307 C C . GLN A 1 177 ? 17.728 -4.694 -12.839 1.00 69.25 177 GLN A C 1
ATOM 1309 O O . GLN A 1 177 ? 18.780 -4.998 -13.402 1.00 69.25 177 GLN A O 1
ATOM 1314 N N . GLU A 1 178 ? 16.845 -3.848 -13.367 1.00 64.38 178 GLU A N 1
ATOM 1315 C CA . GLU A 1 178 ? 17.143 -3.070 -14.568 1.00 64.38 178 GLU A CA 1
ATOM 1316 C C . GLU A 1 178 ? 18.399 -2.221 -14.316 1.00 64.38 178 GLU A C 1
ATOM 1318 O O . GLU A 1 178 ? 18.529 -1.579 -13.266 1.00 64.38 178 GLU A O 1
ATOM 1323 N N . GLN A 1 179 ? 19.360 -2.247 -15.246 1.00 56.12 179 GLN A N 1
ATOM 1324 C CA . GLN A 1 179 ? 20.609 -1.501 -15.094 1.00 56.12 179 GLN A CA 1
ATOM 1325 C C . GLN A 1 179 ? 20.316 -0.005 -15.092 1.00 56.12 179 GLN A C 1
ATOM 1327 O O . GLN A 1 179 ? 20.122 0.630 -16.127 1.00 56.12 179 GLN A O 1
ATOM 1332 N N . ILE A 1 180 ? 20.332 0.577 -13.900 1.00 57.47 180 ILE A N 1
ATOM 1333 C CA . ILE A 1 180 ? 20.243 2.015 -13.754 1.00 57.47 180 ILE A CA 1
ATOM 1334 C C . ILE A 1 180 ? 21.620 2.599 -14.076 1.00 57.47 180 ILE A C 1
ATOM 1336 O O . ILE A 1 180 ? 22.525 2.594 -13.235 1.00 57.47 180 ILE A O 1
ATOM 1340 N N . ASN A 1 181 ? 21.785 3.110 -15.297 1.00 56.28 181 ASN A N 1
ATOM 1341 C CA . ASN A 1 181 ? 22.973 3.875 -15.677 1.00 56.28 181 ASN A CA 1
ATOM 1342 C C . ASN A 1 181 ? 23.174 4.997 -14.659 1.00 56.28 181 ASN A C 1
ATOM 1344 O O . ASN A 1 181 ? 22.252 5.758 -14.437 1.00 56.28 181 ASN A O 1
ATOM 1348 N N . GLN A 1 182 ? 24.328 5.137 -14.007 1.00 56.84 182 GLN A N 1
ATOM 1349 C CA . GLN A 1 182 ? 24.533 6.280 -13.108 1.00 56.84 182 GLN A CA 1
ATOM 1350 C C . GLN A 1 182 ? 24.829 7.530 -13.930 1.00 56.84 182 GLN A C 1
ATOM 1352 O O . GLN A 1 182 ? 25.823 7.564 -14.652 1.00 56.84 182 GLN A O 1
ATOM 1357 N N . VAL A 1 183 ? 24.023 8.578 -13.765 1.00 56.25 183 VAL A N 1
ATOM 1358 C CA . VAL A 1 183 ? 24.338 9.893 -14.331 1.00 56.25 183 VAL A CA 1
ATOM 1359 C C . VAL A 1 183 ? 25.016 10.722 -13.251 1.00 56.25 183 VAL A C 1
ATOM 1361 O O . VAL A 1 183 ? 24.509 10.883 -12.134 1.00 56.25 183 VAL A O 1
ATOM 1364 N N . SER A 1 184 ? 26.207 11.223 -13.575 1.00 52.38 184 SER A N 1
ATOM 1365 C CA . SER A 1 184 ? 26.918 12.180 -12.738 1.00 52.38 184 SER A CA 1
ATOM 1366 C C . SER A 1 184 ? 26.840 13.567 -13.356 1.00 52.38 184 SER A C 1
ATOM 1368 O O . SER A 1 184 ? 27.500 13.829 -14.358 1.00 52.38 184 SER A O 1
ATOM 1370 N N . THR A 1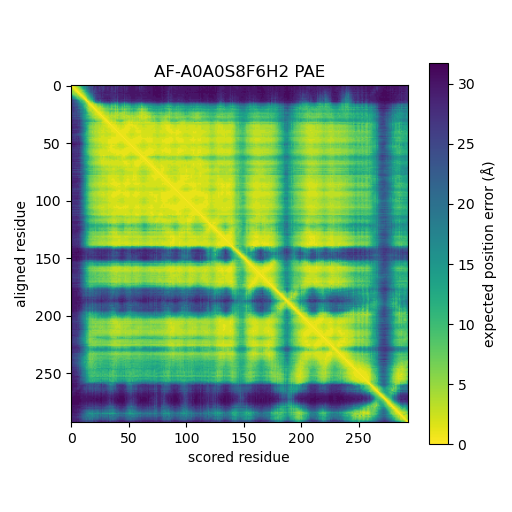 185 ? 26.086 14.470 -12.738 1.00 54.25 185 THR A N 1
ATOM 1371 C CA . THR A 1 185 ? 26.051 15.873 -13.152 1.00 54.25 185 THR A CA 1
ATOM 1372 C C . THR A 1 185 ? 26.969 16.686 -12.255 1.00 54.25 185 THR A C 1
ATOM 1374 O O . THR A 1 185 ? 26.808 16.715 -11.033 1.00 54.25 185 THR A O 1
ATOM 1377 N N . ARG A 1 186 ? 27.951 17.358 -12.856 1.00 49.22 186 ARG A N 1
ATOM 1378 C CA . ARG A 1 186 ? 28.896 18.226 -12.150 1.00 49.22 186 ARG A CA 1
ATOM 1379 C C . ARG A 1 186 ? 28.597 19.681 -12.498 1.00 49.22 186 ARG A C 1
ATOM 1381 O O . ARG A 1 186 ? 28.755 20.078 -13.644 1.00 49.22 186 ARG A O 1
ATOM 1388 N N . GLY A 1 187 ? 28.171 20.455 -11.505 1.00 53.38 187 GLY A N 1
ATOM 1389 C CA . GLY A 1 187 ? 28.016 21.908 -11.592 1.00 53.38 187 GLY A CA 1
ATOM 1390 C C . GLY A 1 187 ? 29.118 22.642 -10.826 1.00 53.38 187 GLY A C 1
ATOM 1391 O O . GLY A 1 187 ? 29.921 22.024 -10.118 1.00 53.38 187 GLY A O 1
ATOM 1392 N N . GLU A 1 188 ? 29.160 23.973 -10.935 1.00 43.16 188 GLU A N 1
ATOM 1393 C CA . GLU A 1 188 ? 30.050 24.798 -10.110 1.00 43.16 188 GLU A CA 1
ATOM 1394 C C . GLU A 1 188 ? 29.725 24.601 -8.619 1.00 43.16 188 GLU A C 1
ATOM 1396 O O . GLU A 1 188 ? 28.686 25.025 -8.121 1.00 43.16 188 GLU A O 1
ATOM 1401 N N . GLY A 1 189 ? 30.618 23.913 -7.901 1.00 51.78 189 GLY A N 1
ATOM 1402 C CA . GLY A 1 189 ? 30.501 23.670 -6.460 1.00 51.78 189 GLY A CA 1
ATOM 1403 C C . GLY A 1 189 ? 29.610 22.494 -6.037 1.00 51.78 189 GLY A C 1
ATOM 1404 O O . GLY A 1 189 ? 29.476 22.266 -4.836 1.00 51.78 189 GLY A O 1
ATOM 1405 N N . PHE A 1 190 ? 29.038 21.719 -6.968 1.00 55.81 190 PHE A N 1
ATOM 1406 C CA . PHE A 1 190 ? 28.206 20.554 -6.640 1.00 55.81 190 PHE A CA 1
ATOM 1407 C C . PHE A 1 190 ? 28.393 19.392 -7.622 1.00 55.81 190 PHE A C 1
ATOM 1409 O O . PHE A 1 190 ? 28.560 19.583 -8.825 1.00 55.81 190 PHE A O 1
ATOM 1416 N N . SER A 1 191 ? 28.327 18.168 -7.103 1.00 48.06 191 SER A N 1
ATOM 1417 C CA . SER A 1 191 ? 28.287 16.938 -7.891 1.00 48.06 191 SER A CA 1
ATOM 1418 C C . SER A 1 191 ? 27.069 16.117 -7.484 1.00 48.06 191 SER A C 1
ATOM 1420 O O . SER A 1 191 ? 27.012 15.620 -6.359 1.00 48.06 191 SER A O 1
ATOM 1422 N N . PHE A 1 192 ? 26.120 15.953 -8.401 1.00 53.62 192 PHE A N 1
ATOM 1423 C CA . PHE A 1 192 ? 25.048 14.977 -8.281 1.00 53.62 192 PHE A CA 1
ATOM 1424 C C . PHE A 1 192 ? 25.523 13.656 -8.875 1.00 53.62 192 PHE A C 1
ATOM 1426 O O . PHE A 1 192 ? 25.986 13.629 -10.012 1.00 53.62 192 PHE A O 1
ATOM 1433 N N . ARG A 1 193 ? 25.406 12.562 -8.126 1.00 53.91 193 ARG A N 1
ATOM 1434 C CA . ARG A 1 193 ? 25.493 11.205 -8.666 1.00 53.91 193 ARG A CA 1
ATOM 1435 C C . ARG A 1 193 ? 24.173 10.534 -8.332 1.00 53.91 193 ARG A C 1
ATOM 1437 O O . ARG A 1 193 ? 23.885 10.331 -7.156 1.00 53.91 193 ARG A O 1
ATOM 1444 N N . GLY A 1 194 ? 23.388 10.228 -9.352 1.00 54.72 194 GLY A N 1
ATOM 1445 C CA . GLY A 1 194 ? 22.069 9.646 -9.177 1.00 54.72 194 GLY A CA 1
ATOM 1446 C C . GLY A 1 194 ? 21.757 8.588 -10.226 1.00 54.72 194 GLY A C 1
ATOM 1447 O O . GLY A 1 194 ? 22.528 8.402 -11.173 1.00 54.72 194 GLY A O 1
ATOM 1448 N N . PRO A 1 195 ? 20.636 7.877 -10.041 1.00 55.41 195 PRO A N 1
ATOM 1449 C CA . PRO A 1 195 ? 20.104 6.999 -11.061 1.00 55.41 195 PRO A CA 1
ATOM 1450 C C . PRO A 1 195 ? 19.853 7.809 -12.339 1.00 55.41 195 PRO A C 1
ATOM 1452 O O . PRO A 1 195 ? 19.144 8.812 -12.331 1.00 55.41 195 PRO A O 1
ATOM 1455 N N . GLY A 1 196 ? 20.487 7.407 -13.429 1.00 57.69 196 GLY A N 1
ATOM 1456 C CA . GLY A 1 196 ? 20.241 7.913 -14.766 1.00 57.69 196 GLY A CA 1
ATOM 1457 C C . GLY A 1 196 ? 18.877 7.443 -15.206 1.00 57.69 196 GLY A C 1
ATOM 1458 O O . GLY A 1 196 ? 18.623 6.250 -15.343 1.00 57.69 196 GLY A O 1
ATOM 1459 N N . MET A 1 197 ? 17.985 8.403 -15.373 1.00 59.66 197 MET A N 1
ATOM 1460 C CA . MET A 1 197 ? 16.642 8.145 -15.848 1.00 59.66 197 MET A CA 1
ATOM 1461 C C . MET A 1 197 ? 16.692 8.239 -17.367 1.00 59.66 197 MET A C 1
ATOM 1463 O O . MET A 1 197 ? 17.008 9.296 -17.903 1.00 59.66 197 MET A O 1
ATOM 1467 N N . ALA A 1 198 ? 16.428 7.135 -18.056 1.00 65.44 198 ALA A N 1
ATOM 1468 C CA . ALA A 1 198 ? 16.183 7.170 -19.490 1.00 65.44 198 ALA A CA 1
ATOM 1469 C C . ALA A 1 198 ? 14.664 7.221 -19.745 1.00 65.44 198 ALA A C 1
ATOM 1471 O O . ALA A 1 198 ? 13.885 6.664 -18.961 1.00 65.44 198 ALA A O 1
ATOM 1472 N N . PRO A 1 199 ? 14.221 7.923 -20.798 1.00 67.88 199 PRO A N 1
ATOM 1473 C CA . PRO A 1 199 ? 12.812 8.087 -21.100 1.00 67.88 199 PRO A CA 1
ATOM 1474 C C . PRO A 1 199 ? 12.227 6.729 -21.479 1.00 67.88 199 PRO A C 1
ATOM 1476 O O . PRO A 1 199 ? 12.845 5.974 -22.226 1.00 67.88 199 PRO A O 1
ATOM 1479 N N . PHE A 1 200 ? 11.041 6.428 -20.950 1.00 71.50 200 PHE A N 1
ATOM 1480 C CA . PHE A 1 200 ? 10.259 5.235 -21.299 1.00 71.50 200 PHE A CA 1
ATOM 1481 C C . PHE A 1 200 ? 11.013 3.899 -21.172 1.00 71.50 200 PHE A C 1
ATOM 1483 O O . PHE A 1 200 ? 10.708 2.957 -21.900 1.00 71.50 200 PHE A O 1
ATOM 1490 N N . GLN A 1 201 ? 11.981 3.799 -20.253 1.00 72.56 201 GLN A N 1
ATOM 1491 C CA . GLN A 1 201 ? 12.616 2.517 -19.952 1.00 72.56 201 GLN A CA 1
ATOM 1492 C C . GLN A 1 201 ? 11.553 1.509 -19.496 1.00 72.56 201 GLN A C 1
ATOM 1494 O O . GLN A 1 201 ? 10.785 1.828 -18.579 1.00 72.56 201 GLN A O 1
ATOM 1499 N N . PRO A 1 202 ? 11.499 0.315 -20.109 1.00 74.94 202 PRO A N 1
ATOM 1500 C CA . PRO A 1 202 ? 10.714 -0.787 -19.585 1.00 74.94 202 PRO A CA 1
ATOM 1501 C C . PRO A 1 202 ? 11.073 -1.025 -18.119 1.00 74.94 202 PRO A C 1
ATOM 1503 O O . PRO A 1 202 ? 12.245 -1.138 -17.772 1.00 74.94 202 PRO A O 1
ATOM 1506 N N . ALA A 1 203 ? 10.063 -1.076 -17.261 1.00 78.38 203 ALA A N 1
ATOM 1507 C CA . ALA A 1 203 ? 10.234 -1.387 -15.853 1.00 78.38 203 ALA A CA 1
ATOM 1508 C C . ALA A 1 203 ? 9.223 -2.457 -15.470 1.00 78.38 203 ALA A C 1
ATOM 1510 O O . ALA A 1 203 ? 8.050 -2.379 -15.849 1.00 78.38 203 ALA A O 1
ATOM 1511 N N . ASP A 1 204 ? 9.685 -3.445 -14.717 1.00 86.25 204 ASP A N 1
ATOM 1512 C CA . ASP A 1 204 ? 8.789 -4.415 -14.117 1.00 86.25 204 ASP A CA 1
ATOM 1513 C C . ASP A 1 204 ? 8.018 -3.765 -12.967 1.00 86.25 204 ASP A C 1
ATOM 1515 O O . ASP A 1 204 ? 8.570 -3.013 -12.160 1.00 86.25 204 ASP A O 1
ATOM 1519 N N . ALA A 1 205 ? 6.739 -4.102 -12.867 1.00 87.31 205 ALA A N 1
ATOM 1520 C CA . ALA A 1 205 ? 5.916 -3.811 -11.702 1.00 87.31 205 ALA A CA 1
ATOM 1521 C C . ALA A 1 205 ? 5.429 -5.126 -11.105 1.00 87.31 205 ALA A C 1
ATOM 1523 O O . ALA A 1 205 ? 5.274 -6.120 -11.815 1.00 87.31 205 ALA A O 1
ATOM 1524 N N . TRP A 1 206 ? 5.155 -5.147 -9.806 1.00 90.94 206 TRP A N 1
ATOM 1525 C CA . TRP A 1 206 ? 4.635 -6.342 -9.158 1.00 90.94 206 TRP A CA 1
ATOM 1526 C C . TRP A 1 206 ? 3.560 -6.003 -8.132 1.00 90.94 206 TRP A C 1
ATOM 1528 O O . TRP A 1 206 ? 3.497 -4.886 -7.623 1.00 90.94 206 TRP A O 1
ATOM 1538 N N . ALA A 1 207 ? 2.704 -6.979 -7.847 1.00 92.19 207 ALA A N 1
ATOM 1539 C CA . ALA A 1 207 ? 1.686 -6.891 -6.812 1.00 92.19 207 ALA A CA 1
ATOM 1540 C C . ALA A 1 207 ? 1.479 -8.257 -6.152 1.00 92.19 207 ALA A C 1
ATOM 1542 O O . ALA A 1 207 ? 1.487 -9.294 -6.823 1.00 92.19 207 ALA A O 1
ATOM 1543 N N . ALA A 1 208 ? 1.269 -8.262 -4.836 1.00 93.31 208 ALA A N 1
ATOM 1544 C CA . ALA A 1 208 ? 0.856 -9.461 -4.119 1.00 93.31 208 ALA A CA 1
ATOM 1545 C C . ALA A 1 208 ? -0.633 -9.739 -4.370 1.00 93.31 208 ALA A C 1
ATOM 1547 O O . ALA A 1 208 ? -1.480 -8.856 -4.235 1.00 93.31 208 ALA A O 1
ATOM 1548 N N . GLY A 1 209 ? -0.943 -10.975 -4.738 1.00 92.38 209 GLY A N 1
ATOM 1549 C CA . GLY A 1 209 ? -2.296 -11.488 -4.848 1.00 92.38 209 GLY A CA 1
ATOM 1550 C C . GLY A 1 209 ? -2.835 -11.976 -3.498 1.00 92.38 209 GLY A C 1
ATOM 1551 O O . GLY A 1 209 ? -2.063 -12.340 -2.605 1.00 92.38 209 GLY A O 1
ATOM 1552 N N . PRO A 1 210 ? -4.168 -12.048 -3.352 1.00 92.38 210 PRO A N 1
ATOM 1553 C CA . PRO A 1 210 ? -4.820 -12.490 -2.117 1.00 92.38 210 PRO A CA 1
ATOM 1554 C C . PRO A 1 210 ? -4.473 -13.936 -1.729 1.00 92.38 210 PRO A C 1
ATOM 1556 O O . PRO A 1 210 ? -4.419 -14.270 -0.551 1.00 92.38 210 PRO A O 1
ATOM 1559 N N . ASP A 1 211 ? -4.169 -14.790 -2.705 1.00 92.50 211 ASP A N 1
ATOM 1560 C CA . ASP A 1 211 ? -3.768 -16.184 -2.491 1.00 92.50 211 ASP A CA 1
ATOM 1561 C C . ASP A 1 211 ? -2.284 -16.355 -2.110 1.00 92.50 211 ASP A C 1
ATOM 1563 O O . ASP A 1 211 ? -1.814 -17.477 -1.898 1.00 92.50 211 ASP A O 1
ATOM 1567 N N . GLY A 1 212 ? -1.543 -15.248 -2.009 1.00 92.06 212 GLY A N 1
ATOM 1568 C CA . GLY A 1 212 ? -0.129 -15.229 -1.667 1.00 92.06 212 GLY A CA 1
ATOM 1569 C C . GLY A 1 212 ? 0.817 -15.480 -2.842 1.00 92.06 212 GLY A C 1
ATOM 1570 O O . GLY A 1 212 ? 2.022 -15.613 -2.613 1.00 92.06 212 GLY A O 1
ATOM 1571 N N . ARG A 1 213 ? 0.305 -15.554 -4.077 1.00 94.00 213 ARG A N 1
ATOM 1572 C CA . ARG A 1 213 ? 1.128 -15.458 -5.291 1.00 94.00 213 ARG A CA 1
ATOM 1573 C C . ARG A 1 213 ? 1.442 -13.998 -5.591 1.00 94.00 213 ARG A C 1
ATOM 1575 O O . ARG A 1 213 ? 0.713 -13.104 -5.185 1.00 94.00 213 ARG A O 1
ATOM 1582 N N . VAL A 1 214 ? 2.509 -13.749 -6.333 1.00 94.50 214 VAL A N 1
ATOM 1583 C CA . VAL A 1 214 ? 2.899 -12.414 -6.788 1.00 94.50 214 VAL A CA 1
ATOM 1584 C C . VAL A 1 214 ? 2.732 -12.338 -8.295 1.00 94.50 214 VAL A C 1
ATOM 1586 O O . VAL A 1 214 ? 3.318 -13.142 -9.015 1.00 94.50 214 VAL A O 1
ATOM 1589 N N . ALA A 1 215 ? 1.945 -11.375 -8.766 1.00 94.75 215 ALA A N 1
ATOM 1590 C CA . ALA A 1 215 ? 1.897 -11.015 -10.174 1.00 94.75 215 ALA A CA 1
ATOM 1591 C C . ALA A 1 215 ? 3.056 -10.070 -10.485 1.00 94.75 215 ALA A C 1
ATOM 1593 O O . ALA A 1 215 ? 3.256 -9.090 -9.770 1.00 94.75 215 ALA A O 1
ATOM 1594 N N . VAL A 1 216 ? 3.780 -10.336 -11.563 1.00 93.38 216 VAL A N 1
ATOM 1595 C CA . VAL A 1 216 ? 4.831 -9.469 -12.091 1.00 93.38 216 VAL A CA 1
ATOM 1596 C C . VAL A 1 216 ? 4.436 -9.093 -13.510 1.00 93.38 216 VAL A C 1
ATOM 1598 O O . VAL A 1 216 ? 4.334 -9.956 -14.380 1.00 93.38 216 VAL A O 1
ATOM 1601 N N . ALA A 1 217 ? 4.189 -7.809 -13.736 1.00 93.00 217 ALA A N 1
ATOM 1602 C CA . ALA A 1 217 ? 4.001 -7.244 -15.059 1.00 93.00 217 ALA A CA 1
ATOM 1603 C C . ALA A 1 217 ? 5.376 -6.915 -15.641 1.00 93.00 217 ALA A C 1
ATOM 1605 O O . ALA A 1 217 ? 6.090 -6.062 -15.114 1.00 93.00 217 ALA A O 1
ATOM 1606 N N . ARG A 1 218 ? 5.745 -7.617 -16.712 1.00 90.75 218 ARG A N 1
ATOM 1607 C CA . ARG A 1 218 ? 7.041 -7.490 -17.370 1.00 90.75 218 ARG A CA 1
ATOM 1608 C C . ARG A 1 218 ? 7.009 -6.320 -18.336 1.00 90.75 218 ARG A C 1
ATOM 1610 O O . ARG A 1 218 ? 6.218 -6.315 -19.276 1.00 90.75 218 ARG A O 1
ATOM 1617 N N . GLY A 1 219 ? 7.872 -5.331 -18.122 1.00 86.88 219 GLY A N 1
ATOM 1618 C CA . GLY A 1 219 ? 7.859 -4.112 -18.937 1.00 86.88 219 GLY A CA 1
ATOM 1619 C C . GLY A 1 219 ? 8.306 -4.333 -20.387 1.00 86.88 219 GLY A C 1
ATOM 1620 O O . GLY A 1 219 ? 7.920 -3.575 -21.270 1.00 86.88 219 GLY A O 1
ATOM 1621 N N . VAL A 1 220 ? 9.136 -5.352 -20.628 1.00 84.69 220 VAL A N 1
ATOM 1622 C CA . VAL A 1 220 ? 9.839 -5.566 -21.907 1.00 84.69 220 VAL A CA 1
ATOM 1623 C C . VAL A 1 220 ? 8.923 -5.989 -23.060 1.00 84.69 220 VAL A C 1
ATOM 1625 O O . VAL A 1 220 ? 9.147 -5.601 -24.201 1.00 84.69 220 VAL A O 1
ATOM 1628 N N . ASP A 1 221 ? 7.902 -6.784 -22.771 1.00 87.62 221 ASP A N 1
ATOM 1629 C CA . ASP A 1 221 ? 6.982 -7.381 -23.746 1.00 87.62 221 ASP A CA 1
ATOM 1630 C C . ASP A 1 221 ? 5.546 -7.477 -23.191 1.00 87.62 221 ASP A C 1
ATOM 1632 O O . ASP A 1 221 ? 4.690 -8.178 -23.731 1.00 87.62 221 ASP A O 1
ATOM 1636 N N . TYR A 1 222 ? 5.279 -6.752 -22.100 1.00 89.56 222 TYR A N 1
ATOM 1637 C CA . TYR A 1 222 ? 3.959 -6.556 -21.503 1.00 89.56 222 TYR A CA 1
ATOM 1638 C C . TYR A 1 222 ? 3.218 -7.843 -21.113 1.00 89.56 222 TYR A C 1
ATOM 1640 O O . TYR A 1 222 ? 1.989 -7.840 -21.020 1.00 89.56 222 TYR A O 1
ATOM 1648 N N . HIS A 1 223 ? 3.928 -8.944 -20.849 1.00 93.44 223 HIS A N 1
ATOM 1649 C CA . HIS A 1 223 ? 3.308 -10.137 -20.274 1.00 93.44 223 HIS A CA 1
ATOM 1650 C C . HIS A 1 223 ? 3.219 -10.056 -18.748 1.00 93.44 223 HIS A C 1
ATOM 1652 O O . HIS A 1 223 ? 3.940 -9.306 -18.090 1.00 93.44 223 HIS A O 1
ATOM 1658 N N . VAL A 1 224 ? 2.335 -10.870 -18.171 1.00 94.88 224 VAL A N 1
ATOM 1659 C CA . VAL A 1 224 ? 2.258 -11.070 -16.721 1.00 94.88 224 VAL A CA 1
ATOM 1660 C C . VAL A 1 224 ? 2.718 -12.477 -16.388 1.00 94.88 224 VAL A C 1
ATOM 1662 O O . VAL A 1 224 ? 2.287 -13.446 -17.016 1.00 94.88 224 VAL A O 1
ATOM 1665 N N . GLU A 1 225 ? 3.553 -12.600 -15.369 1.00 95.00 225 GLU A N 1
ATOM 1666 C CA . GLU A 1 225 ? 3.898 -13.875 -14.755 1.00 95.00 225 GLU A CA 1
ATOM 1667 C C . GLU A 1 225 ? 3.463 -13.922 -13.293 1.00 95.00 225 GLU A C 1
ATOM 1669 O O . GLU A 1 225 ? 3.363 -12.900 -12.620 1.00 95.00 225 GLU A O 1
ATOM 1674 N N . TRP A 1 226 ? 3.196 -15.128 -12.807 1.00 95.19 226 TRP A N 1
ATOM 1675 C CA . TRP A 1 226 ? 2.822 -15.386 -11.425 1.00 95.19 226 TRP A CA 1
ATOM 1676 C C . TRP A 1 226 ? 3.919 -16.185 -10.743 1.00 95.19 226 TRP A C 1
ATOM 1678 O O . TRP A 1 226 ? 4.285 -17.259 -11.220 1.00 95.19 226 TRP A O 1
ATOM 1688 N N . LEU A 1 227 ? 4.412 -15.669 -9.624 1.00 93.50 227 LEU A N 1
ATOM 1689 C CA . LEU A 1 227 ? 5.405 -16.304 -8.767 1.00 93.50 227 LEU A CA 1
ATOM 1690 C C . LEU A 1 227 ? 4.723 -16.808 -7.497 1.00 93.50 227 LEU A C 1
ATOM 1692 O O . LEU A 1 227 ? 3.905 -16.102 -6.907 1.00 93.50 227 LEU A O 1
ATOM 1696 N N . ALA A 1 228 ? 5.060 -18.012 -7.054 1.00 89.31 228 ALA A N 1
ATOM 1697 C CA . ALA A 1 228 ? 4.594 -18.551 -5.785 1.00 89.31 228 ALA A CA 1
ATOM 1698 C C . ALA A 1 228 ? 5.765 -19.021 -4.918 1.00 89.31 228 ALA A C 1
ATOM 1700 O O . ALA A 1 228 ? 6.868 -19.310 -5.390 1.00 89.31 228 ALA A O 1
ATOM 1701 N N . GLN A 1 229 ? 5.496 -19.135 -3.619 1.00 81.25 229 GLN A N 1
ATOM 1702 C CA . GLN A 1 229 ? 6.452 -19.676 -2.662 1.00 81.25 229 GLN A CA 1
ATOM 1703 C C . GLN A 1 229 ? 6.903 -21.085 -3.079 1.00 81.25 229 GLN A C 1
ATOM 1705 O O . GLN A 1 229 ? 6.092 -21.921 -3.469 1.00 81.25 229 GLN A O 1
ATOM 1710 N N . GLY A 1 230 ? 8.208 -21.348 -2.989 1.00 77.25 230 GLY A N 1
ATOM 1711 C CA . GLY A 1 230 ? 8.804 -22.608 -3.450 1.00 77.25 230 GLY A CA 1
ATOM 1712 C C . GLY A 1 230 ? 9.281 -22.589 -4.906 1.00 77.25 230 GLY A C 1
ATOM 1713 O O . GLY A 1 230 ? 9.803 -23.598 -5.374 1.00 77.25 230 GLY A O 1
ATOM 1714 N N . GLY A 1 231 ? 9.163 -21.450 -5.599 1.00 79.00 231 GLY A N 1
ATOM 1715 C CA . GLY A 1 231 ? 9.736 -21.241 -6.932 1.00 79.00 231 GLY A CA 1
ATOM 1716 C C . GLY A 1 231 ? 8.835 -21.672 -8.089 1.00 79.00 231 GLY A C 1
ATOM 1717 O O . GLY A 1 231 ? 9.295 -21.720 -9.230 1.00 79.00 231 GLY A O 1
ATOM 1718 N N . GLU A 1 232 ? 7.564 -21.981 -7.822 1.00 87.25 232 GLU A N 1
ATOM 1719 C CA . GLU A 1 232 ? 6.584 -22.180 -8.888 1.00 87.25 232 GLU A CA 1
ATOM 1720 C C . GLU A 1 232 ? 6.375 -20.860 -9.644 1.00 87.25 232 GLU A C 1
ATOM 1722 O O . GLU A 1 232 ? 6.176 -19.801 -9.044 1.00 87.25 232 GLU A O 1
ATOM 1727 N N . ARG A 1 233 ? 6.435 -20.939 -10.976 1.00 92.56 233 ARG A N 1
ATOM 1728 C CA . ARG A 1 233 ? 6.294 -19.801 -11.882 1.00 92.56 233 ARG A CA 1
ATOM 1729 C C . ARG A 1 233 ? 5.353 -20.164 -13.020 1.00 92.56 233 ARG A C 1
ATOM 1731 O O . ARG A 1 233 ? 5.562 -21.167 -13.701 1.00 92.56 233 ARG A O 1
ATOM 1738 N N . VAL A 1 234 ? 4.355 -19.318 -13.253 1.00 94.31 234 VAL A N 1
ATOM 1739 C CA . VAL A 1 234 ? 3.417 -19.440 -14.374 1.00 94.31 234 VAL A CA 1
ATOM 1740 C C . VAL A 1 234 ? 3.551 -18.210 -15.257 1.00 94.31 234 VAL A C 1
ATOM 1742 O O . VAL A 1 234 ? 3.272 -17.100 -14.818 1.00 94.31 234 VAL A O 1
ATOM 1745 N N . VAL A 1 235 ? 3.973 -18.407 -16.504 1.00 95.19 235 VAL A N 1
ATOM 1746 C CA . VAL A 1 235 ? 4.173 -17.323 -17.475 1.00 95.19 235 VAL A CA 1
ATOM 1747 C C . VAL A 1 235 ? 2.921 -17.184 -18.336 1.00 95.19 235 VAL A C 1
ATOM 1749 O O . VAL A 1 235 ? 2.472 -18.155 -18.949 1.00 95.19 235 VAL A O 1
ATOM 1752 N N . GLY A 1 236 ? 2.333 -15.989 -18.344 1.00 92.88 236 GLY A N 1
ATOM 1753 C CA . GLY A 1 236 ? 1.209 -15.643 -19.205 1.00 92.88 236 GLY A CA 1
ATOM 1754 C C . GLY A 1 236 ? 1.632 -15.374 -20.655 1.00 92.88 236 GLY A C 1
ATOM 1755 O O . GLY A 1 236 ? 2.822 -15.316 -20.963 1.00 92.88 236 GLY A O 1
ATOM 1756 N N . PRO A 1 237 ? 0.665 -15.214 -21.571 1.00 93.06 237 PRO A N 1
ATOM 1757 C CA . PRO A 1 237 ? 0.960 -14.855 -22.952 1.00 93.06 237 PRO A CA 1
ATOM 1758 C C . PRO A 1 237 ? 1.541 -13.439 -23.052 1.00 93.06 237 PRO A C 1
ATOM 1760 O O . PRO A 1 237 ? 1.181 -12.550 -22.280 1.00 93.06 237 PRO A O 1
ATOM 1763 N N . VAL A 1 238 ? 2.393 -13.235 -24.056 1.00 92.75 238 VAL A N 1
ATOM 1764 C CA . VAL A 1 238 ? 2.889 -11.915 -24.465 1.00 92.75 238 VAL A CA 1
ATOM 1765 C C . VAL A 1 238 ? 1.740 -11.077 -25.015 1.00 92.75 238 VAL A C 1
ATOM 1767 O O . VAL A 1 238 ? 0.905 -11.581 -25.771 1.00 92.75 238 VAL A O 1
ATOM 1770 N N . VAL A 1 239 ? 1.699 -9.800 -24.636 1.00 89.19 239 VAL A N 1
ATOM 1771 C CA . VAL A 1 239 ? 0.744 -8.845 -25.197 1.00 89.19 239 VAL A CA 1
ATOM 1772 C C . VAL A 1 239 ? 1.373 -8.237 -26.442 1.00 89.19 239 VAL A C 1
ATOM 1774 O O . VAL A 1 239 ? 2.370 -7.526 -26.364 1.00 89.19 239 VAL A O 1
ATOM 1777 N N . GLU A 1 240 ? 0.795 -8.527 -27.607 1.00 87.38 240 GLU A N 1
ATOM 1778 C CA . GLU A 1 240 ? 1.256 -7.928 -28.857 1.00 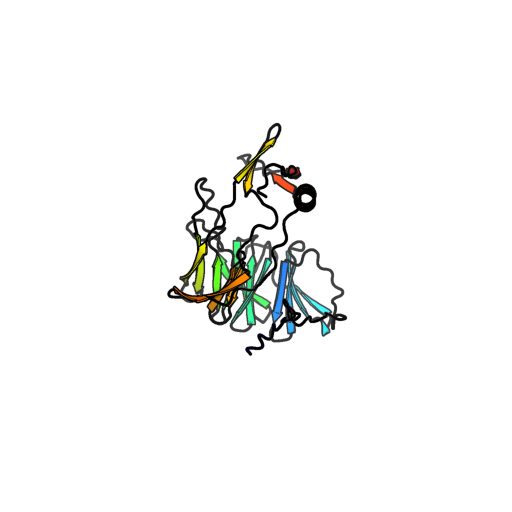87.38 240 GLU A CA 1
ATOM 1779 C C . GLU A 1 240 ? 1.037 -6.412 -28.838 1.00 87.38 240 GLU A C 1
ATOM 1781 O O . GLU A 1 240 ? -0.060 -5.920 -28.558 1.00 87.38 240 GLU A O 1
ATOM 1786 N N . TYR A 1 241 ? 2.092 -5.675 -29.170 1.00 84.19 241 TYR A N 1
ATOM 1787 C CA . TYR A 1 241 ? 2.070 -4.228 -29.300 1.00 84.19 241 TYR A CA 1
ATOM 1788 C C . TYR A 1 241 ? 2.878 -3.812 -30.528 1.00 84.19 241 TYR A C 1
ATOM 1790 O O . TYR A 1 241 ? 3.792 -4.516 -30.957 1.00 84.19 241 TYR A O 1
ATOM 1798 N N . GL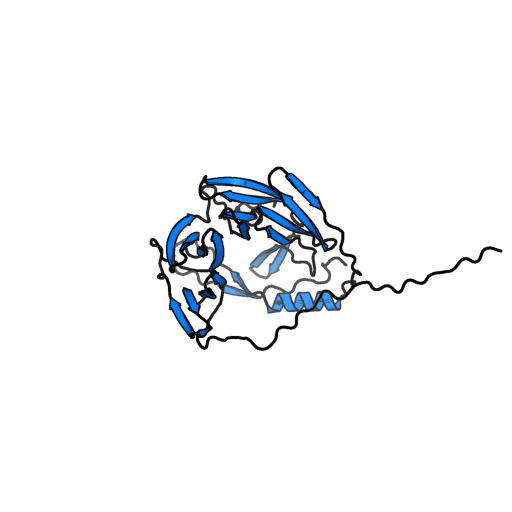U A 1 242 ? 2.533 -2.662 -31.098 1.00 86.56 242 GLU A N 1
ATOM 1799 C CA . GLU A 1 242 ? 3.329 -2.031 -32.145 1.00 86.56 242 GLU A CA 1
ATOM 1800 C C . GLU A 1 242 ? 4.318 -1.064 -31.476 1.00 86.56 242 GLU A C 1
ATOM 1802 O O . GLU A 1 242 ? 3.878 -0.102 -30.838 1.00 86.56 242 GLU A O 1
ATOM 1807 N N . PRO A 1 243 ? 5.640 -1.310 -31.552 1.00 83.94 243 PRO A N 1
ATOM 1808 C CA . PRO A 1 243 ? 6.618 -0.419 -30.947 1.00 83.94 243 PRO A CA 1
ATOM 1809 C C . PRO A 1 243 ? 6.549 0.972 -31.575 1.00 83.94 243 PRO A C 1
ATOM 1811 O O . PRO A 1 243 ? 6.654 1.127 -32.793 1.00 83.94 243 PRO A O 1
ATOM 1814 N N . VAL A 1 244 ? 6.430 1.995 -30.733 1.00 85.75 244 VAL A N 1
ATOM 1815 C CA . VAL A 1 244 ? 6.502 3.389 -31.170 1.00 85.75 244 VAL A CA 1
ATOM 1816 C C . VAL A 1 244 ? 7.950 3.842 -31.071 1.00 85.75 244 VAL A C 1
ATOM 1818 O O . VAL A 1 244 ? 8.564 3.773 -30.006 1.00 85.75 244 VAL A O 1
ATOM 1821 N N . ARG A 1 245 ? 8.516 4.287 -32.195 1.00 85.62 245 ARG A N 1
ATOM 1822 C CA . ARG A 1 245 ? 9.875 4.827 -32.216 1.00 85.62 245 ARG A CA 1
ATOM 1823 C C . ARG A 1 245 ? 9.908 6.138 -31.438 1.00 85.62 245 ARG A C 1
ATOM 1825 O O . ARG A 1 245 ? 9.147 7.047 -31.754 1.00 85.62 245 ARG A O 1
ATOM 1832 N N . LEU A 1 246 ? 10.838 6.232 -30.493 1.00 83.94 246 LEU A N 1
ATOM 1833 C CA . LEU A 1 246 ? 11.100 7.468 -29.773 1.00 83.94 246 LEU A CA 1
ATOM 1834 C C . LEU A 1 246 ? 11.676 8.517 -30.731 1.00 83.94 246 LEU A C 1
ATOM 1836 O O . LEU A 1 246 ? 12.668 8.256 -31.420 1.00 83.94 246 LEU A O 1
ATOM 1840 N N . THR A 1 247 ? 11.043 9.683 -30.792 1.00 88.75 247 THR A N 1
ATOM 1841 C CA . THR A 1 247 ? 11.507 10.813 -31.603 1.00 88.75 247 THR A CA 1
ATOM 1842 C C . THR A 1 247 ? 12.412 11.739 -30.790 1.00 88.75 247 THR A C 1
ATOM 1844 O O . THR A 1 247 ? 12.430 11.691 -29.559 1.00 88.75 247 THR A O 1
ATOM 1847 N N . ASP A 1 248 ? 13.165 12.604 -31.470 1.00 86.69 248 ASP A N 1
ATOM 1848 C CA . ASP A 1 248 ? 13.973 13.626 -30.792 1.00 86.69 248 ASP A CA 1
ATOM 1849 C C . ASP A 1 248 ? 13.078 14.613 -30.018 1.00 86.69 248 ASP A C 1
ATOM 1851 O O . ASP A 1 248 ? 13.412 15.008 -28.903 1.00 86.69 248 ASP A O 1
ATOM 1855 N N . GLU A 1 249 ? 11.884 14.910 -30.545 1.00 87.75 249 GLU A N 1
ATOM 1856 C CA . GLU A 1 249 ? 10.870 15.729 -29.870 1.00 87.75 249 GLU A CA 1
ATOM 1857 C C . GLU A 1 249 ? 10.408 15.091 -28.547 1.00 87.75 249 GLU A C 1
ATOM 1859 O O . GLU A 1 249 ? 10.300 15.780 -27.531 1.00 87.75 249 GLU A O 1
ATOM 1864 N N . ASP A 1 250 ? 10.212 13.767 -28.510 1.00 85.81 250 ASP A N 1
ATOM 1865 C CA . ASP A 1 250 ? 9.847 13.052 -27.278 1.00 85.81 250 ASP A CA 1
ATOM 1866 C C . ASP A 1 250 ? 10.957 13.128 -26.216 1.00 85.81 250 ASP A C 1
ATOM 1868 O O . ASP A 1 250 ? 10.677 13.298 -25.023 1.00 85.81 250 ASP A O 1
ATOM 1872 N N . LYS A 1 251 ? 12.226 13.013 -26.638 1.00 83.38 251 LYS A N 1
ATOM 1873 C CA . LYS A 1 251 ? 13.398 13.135 -25.752 1.00 83.38 251 LYS A CA 1
ATOM 1874 C C . LYS A 1 251 ? 13.510 14.545 -25.177 1.00 83.38 251 LYS A C 1
ATOM 1876 O O . LYS A 1 251 ? 13.714 14.700 -23.970 1.00 83.38 251 LYS A O 1
ATOM 1881 N N . GLU A 1 252 ? 13.334 15.566 -26.013 1.00 85.88 252 GLU A N 1
ATOM 1882 C CA . GLU A 1 252 ? 13.343 16.969 -25.594 1.00 85.88 252 GLU A CA 1
ATOM 1883 C C . GLU A 1 252 ? 12.202 17.279 -24.618 1.00 85.88 252 GLU A C 1
ATOM 1885 O O . GLU A 1 252 ? 12.448 17.839 -23.546 1.00 85.88 252 GLU A O 1
ATOM 1890 N N . ALA A 1 253 ? 10.978 16.839 -24.925 1.00 84.94 253 ALA A N 1
ATOM 1891 C CA . ALA A 1 253 ? 9.815 17.028 -24.060 1.00 84.94 253 ALA A CA 1
ATOM 1892 C C . ALA A 1 253 ? 9.980 16.329 -22.699 1.00 84.94 253 ALA A C 1
ATOM 1894 O O . ALA A 1 253 ? 9.567 16.856 -21.657 1.00 84.94 253 ALA A O 1
ATOM 1895 N N . TRP A 1 254 ? 10.597 15.146 -22.684 1.00 81.44 254 TRP A N 1
ATOM 1896 C CA . TRP A 1 254 ? 10.940 14.448 -21.449 1.00 81.44 254 TRP A CA 1
ATOM 1897 C C . TRP A 1 254 ? 11.996 15.212 -20.634 1.00 81.44 254 TRP A C 1
ATOM 1899 O O . TRP A 1 254 ? 11.807 15.413 -19.430 1.00 81.44 254 TRP A O 1
ATOM 1909 N N . ALA A 1 255 ? 13.071 15.685 -21.272 1.00 78.94 255 ALA A N 1
ATOM 1910 C CA . ALA A 1 255 ? 14.151 16.407 -20.596 1.00 78.94 255 ALA A CA 1
ATOM 1911 C C . ALA A 1 255 ? 13.649 17.724 -19.983 1.00 78.94 255 ALA A C 1
ATOM 1913 O O . ALA A 1 255 ? 13.980 18.055 -18.838 1.00 78.94 255 ALA A O 1
ATOM 1914 N N . ASP A 1 256 ? 12.782 18.434 -20.706 1.00 82.25 256 ASP A N 1
ATOM 1915 C CA . ASP A 1 256 ? 12.129 19.649 -20.229 1.00 82.25 256 ASP A CA 1
ATOM 1916 C C . ASP A 1 256 ? 11.260 19.363 -19.000 1.00 82.25 256 ASP A C 1
ATOM 1918 O O . ASP A 1 256 ? 11.405 20.040 -17.977 1.00 82.25 256 ASP A O 1
ATOM 1922 N N . ARG A 1 257 ? 10.431 18.309 -19.037 1.00 77.19 257 ARG A N 1
ATOM 1923 C CA . ARG A 1 257 ? 9.596 17.894 -17.895 1.00 77.19 257 ARG A CA 1
ATOM 1924 C C . ARG A 1 257 ? 10.433 17.564 -16.660 1.00 77.19 257 ARG A C 1
ATOM 1926 O O . ARG A 1 257 ? 10.081 17.976 -15.554 1.00 77.19 257 ARG A O 1
ATOM 1933 N N . MET A 1 258 ? 11.547 16.858 -16.839 1.00 72.44 258 MET A N 1
ATOM 1934 C CA . MET A 1 258 ? 12.451 16.509 -15.740 1.00 72.44 258 MET A CA 1
ATOM 1935 C C . MET A 1 258 ? 13.095 17.742 -15.097 1.00 72.44 258 MET A C 1
ATOM 1937 O O . MET A 1 258 ? 13.206 17.807 -13.873 1.00 72.44 258 MET A O 1
ATOM 1941 N N . SER A 1 259 ? 13.453 18.748 -15.900 1.00 70.38 259 SER A N 1
ATOM 1942 C CA . SER A 1 259 ? 14.036 20.003 -15.404 1.00 70.38 259 SER A CA 1
ATOM 1943 C C . SER A 1 259 ? 13.038 20.902 -14.656 1.00 70.38 259 SER A C 1
ATOM 1945 O O . SER A 1 259 ? 13.438 21.713 -13.820 1.00 70.38 259 SER A O 1
ATOM 1947 N N . GLN A 1 260 ? 11.737 20.755 -14.934 1.00 67.88 260 GLN A N 1
ATOM 1948 C CA . GLN A 1 260 ? 10.671 21.581 -14.356 1.00 67.88 260 GLN A CA 1
ATOM 1949 C C . GLN A 1 260 ? 10.065 20.986 -13.073 1.00 67.88 260 GLN A C 1
ATOM 1951 O O . GLN A 1 260 ? 9.554 21.737 -12.243 1.00 67.88 260 GLN A O 1
ATOM 1956 N N . GLY A 1 261 ? 10.098 19.657 -12.905 1.00 51.62 261 GLY A N 1
ATOM 1957 C CA . GLY A 1 261 ? 9.363 18.950 -11.845 1.00 51.62 261 GLY A CA 1
ATOM 1958 C C . GLY A 1 261 ? 10.181 18.474 -10.640 1.00 51.62 261 GLY A C 1
ATOM 1959 O O . GLY A 1 261 ? 9.593 18.092 -9.629 1.00 51.62 261 GLY A O 1
ATOM 1960 N N . ALA A 1 262 ? 11.513 18.475 -10.712 1.00 50.03 262 ALA A N 1
ATOM 1961 C CA . ALA A 1 262 ? 12.356 17.900 -9.667 1.00 50.03 262 ALA A CA 1
ATOM 1962 C C . ALA A 1 262 ? 13.147 18.982 -8.915 1.00 50.03 262 ALA A C 1
ATOM 1964 O O . ALA A 1 262 ? 14.126 19.537 -9.418 1.00 50.03 262 ALA A O 1
ATOM 1965 N N . ALA A 1 263 ? 12.739 19.258 -7.675 1.00 46.44 263 ALA A N 1
ATOM 1966 C CA . ALA A 1 263 ? 13.578 19.935 -6.694 1.00 46.44 263 ALA A CA 1
ATOM 1967 C C . ALA A 1 263 ? 14.266 18.867 -5.835 1.00 46.44 263 ALA A C 1
ATOM 1969 O O . ALA A 1 263 ? 13.608 18.154 -5.077 1.00 46.44 263 ALA A O 1
ATOM 1970 N N . VAL A 1 264 ? 15.589 18.742 -5.938 1.00 51.19 264 VAL A N 1
ATOM 1971 C CA . VAL A 1 264 ? 16.349 17.876 -5.027 1.00 51.19 264 VAL A CA 1
ATOM 1972 C C . VAL A 1 264 ? 16.608 18.661 -3.746 1.00 51.19 264 VAL A C 1
ATOM 1974 O O . VAL A 1 264 ? 17.195 19.746 -3.770 1.00 51.19 264 VAL A O 1
ATOM 1977 N N . MET A 1 265 ? 16.160 18.114 -2.615 1.00 39.53 265 MET A N 1
ATOM 1978 C CA . MET A 1 265 ? 16.508 18.614 -1.286 1.00 39.53 265 MET A CA 1
ATOM 1979 C C . MET A 1 265 ? 17.953 18.224 -0.977 1.00 39.53 265 MET A C 1
ATOM 1981 O O . MET A 1 265 ? 18.257 17.063 -0.706 1.00 39.53 265 MET A O 1
ATOM 1985 N N . VAL A 1 266 ? 18.859 19.201 -1.020 1.00 46.81 266 VAL A N 1
ATOM 1986 C CA . VAL A 1 266 ? 20.244 19.001 -0.594 1.00 46.81 266 VAL A CA 1
ATOM 1987 C C . VAL A 1 266 ? 20.301 19.158 0.921 1.00 46.81 266 VAL A C 1
ATOM 1989 O O . VAL A 1 266 ? 20.184 20.267 1.450 1.00 46.81 266 VAL A O 1
ATOM 1992 N N . MET A 1 267 ? 20.494 18.041 1.621 1.00 36.81 267 MET A N 1
ATOM 1993 C CA . MET A 1 267 ? 20.813 18.048 3.045 1.00 36.81 267 MET A CA 1
ATOM 1994 C C . MET A 1 267 ? 22.287 18.423 3.218 1.00 36.81 267 MET A C 1
ATOM 1996 O O . MET A 1 267 ? 23.183 17.697 2.791 1.00 36.81 267 MET A O 1
ATOM 2000 N N . SER A 1 268 ? 22.545 19.575 3.837 1.00 39.72 268 SER A N 1
ATOM 2001 C CA . SER A 1 268 ? 23.895 19.954 4.255 1.00 39.72 268 SER A CA 1
ATOM 2002 C C . SER A 1 268 ? 24.337 19.031 5.392 1.00 39.72 268 SER A C 1
ATOM 2004 O O . SER A 1 268 ? 23.822 19.117 6.508 1.00 39.72 268 SER A O 1
ATOM 2006 N N . GLY A 1 269 ? 25.280 18.132 5.110 1.00 36.47 269 GLY A N 1
ATOM 2007 C CA . GLY A 1 269 ? 25.937 17.294 6.110 1.00 36.47 269 GLY A CA 1
ATOM 2008 C C . GLY A 1 269 ? 26.880 18.119 6.984 1.00 36.47 269 GLY A C 1
ATOM 2009 O O . GLY A 1 269 ? 28.088 18.117 6.768 1.00 36.47 269 GLY A O 1
ATOM 2010 N N . GLY A 1 270 ? 26.330 18.839 7.961 1.00 31.08 270 GLY A N 1
ATOM 2011 C CA . GLY A 1 270 ? 27.084 19.466 9.043 1.00 31.08 270 GLY A CA 1
ATOM 2012 C C . GLY A 1 270 ? 26.928 18.651 10.320 1.00 31.08 270 GLY A C 1
ATOM 2013 O O . GLY A 1 270 ? 25.883 18.706 10.962 1.00 31.08 270 GLY A O 1
ATOM 2014 N N . GLY A 1 271 ? 27.949 17.875 10.686 1.00 36.06 271 GLY A N 1
ATOM 2015 C CA . GLY A 1 271 ? 27.997 17.196 11.978 1.00 36.06 271 GLY A CA 1
ATOM 2016 C C . GLY A 1 271 ? 28.037 18.214 13.120 1.00 36.06 271 GLY A C 1
ATOM 2017 O O . GLY A 1 271 ? 28.989 18.980 13.231 1.00 36.06 271 GLY A O 1
ATOM 2018 N N . GLY A 1 272 ? 27.008 18.211 13.966 1.00 31.92 272 GLY A N 1
ATOM 2019 C CA . GLY A 1 272 ? 26.915 19.060 15.155 1.00 31.92 272 GLY A CA 1
ATOM 2020 C C . GLY A 1 272 ? 25.557 19.746 15.243 1.00 31.92 272 GLY A C 1
ATOM 2021 O O . GLY A 1 272 ? 25.169 20.472 14.338 1.00 31.92 272 GLY A O 1
ATOM 2022 N N . GLY A 1 273 ? 24.819 19.469 16.320 1.00 38.94 273 GLY A N 1
ATOM 2023 C CA . GLY A 1 273 ? 23.417 19.849 16.485 1.00 38.94 273 GLY A CA 1
ATOM 2024 C C . GLY A 1 273 ? 23.114 21.327 16.223 1.00 38.94 273 GLY A C 1
ATOM 2025 O O . GLY A 1 273 ? 23.770 22.214 16.762 1.00 38.94 273 GLY A O 1
ATOM 2026 N N . GLY A 1 274 ? 22.066 21.565 15.431 1.00 32.94 274 GLY A N 1
ATOM 2027 C CA . GLY A 1 274 ? 21.480 22.884 15.202 1.00 32.94 274 GLY A CA 1
ATOM 2028 C C . GLY A 1 274 ? 21.011 23.084 13.761 1.00 32.94 274 GLY A C 1
ATOM 2029 O O . GLY A 1 274 ? 21.818 23.378 12.893 1.00 32.94 274 GLY A O 1
ATOM 2030 N N . GLY A 1 275 ? 19.699 22.943 13.529 1.00 39.38 275 GLY A N 1
ATOM 2031 C CA . GLY A 1 275 ? 18.955 23.517 12.394 1.00 39.38 275 GLY A CA 1
ATOM 2032 C C . GLY A 1 275 ? 19.590 23.409 11.001 1.00 39.38 275 GLY A C 1
ATOM 2033 O O . GLY A 1 275 ? 20.067 24.405 10.463 1.00 39.38 275 GLY A O 1
ATOM 2034 N N . GLY A 1 276 ? 19.539 22.231 10.375 1.00 32.25 276 GLY A N 1
ATOM 2035 C CA . GLY A 1 276 ? 19.921 22.071 8.970 1.00 32.25 276 GLY A CA 1
ATOM 2036 C C . GLY A 1 276 ? 18.880 22.686 8.030 1.00 32.25 276 GLY A C 1
ATOM 2037 O O . GLY A 1 276 ? 17.825 22.099 7.809 1.00 32.25 276 GLY A O 1
ATOM 2038 N N . GLY A 1 277 ? 19.168 23.863 7.471 1.00 34.00 277 GLY A N 1
ATOM 2039 C CA . GLY A 1 277 ? 18.385 24.442 6.378 1.00 34.00 277 GLY A CA 1
ATOM 2040 C C . GLY A 1 277 ? 18.661 23.701 5.068 1.00 34.00 277 GLY A C 1
ATOM 2041 O O . GLY A 1 277 ? 19.756 23.814 4.517 1.00 34.00 277 GLY A O 1
ATOM 2042 N N . GLY A 1 278 ? 17.683 22.938 4.578 1.00 39.59 278 GLY A N 1
ATOM 2043 C CA . GLY A 1 278 ? 17.744 22.313 3.257 1.00 39.59 278 GLY A CA 1
ATOM 2044 C C . GLY A 1 278 ? 17.693 23.369 2.153 1.00 39.59 278 GLY A C 1
ATOM 2045 O O . GLY A 1 278 ? 16.881 24.293 2.207 1.00 39.59 278 GLY A O 1
ATOM 2046 N N . ARG A 1 279 ? 18.568 23.251 1.149 1.00 47.47 279 ARG A N 1
ATOM 2047 C CA . ARG A 1 279 ? 18.469 24.044 -0.085 1.00 47.47 279 ARG A CA 1
ATOM 2048 C C . ARG A 1 279 ? 17.790 23.194 -1.152 1.00 47.47 279 ARG A C 1
ATOM 2050 O O . ARG A 1 279 ? 18.269 22.107 -1.467 1.00 47.47 279 ARG A O 1
ATOM 2057 N N . THR A 1 280 ? 16.696 23.696 -1.711 1.00 48.03 280 THR A N 1
ATOM 2058 C CA . THR A 1 280 ? 16.094 23.158 -2.934 1.00 48.03 280 THR A CA 1
ATOM 2059 C C . THR A 1 280 ? 16.921 23.616 -4.127 1.00 48.03 280 THR A C 1
ATOM 2061 O O . THR A 1 280 ? 17.064 24.820 -4.348 1.00 48.03 280 THR A O 1
ATOM 2064 N N . MET A 1 281 ? 17.475 22.672 -4.884 1.00 54.66 281 MET A N 1
ATOM 2065 C CA . MET A 1 281 ? 18.068 22.954 -6.192 1.00 54.66 281 MET A CA 1
ATOM 2066 C C . MET A 1 281 ? 17.221 22.338 -7.297 1.00 54.66 281 MET A C 1
ATOM 2068 O O . MET A 1 281 ? 16.721 21.222 -7.147 1.00 54.66 281 MET A O 1
ATOM 2072 N N . ASN A 1 282 ? 17.102 23.059 -8.412 1.00 57.25 282 ASN A N 1
ATOM 2073 C CA . ASN A 1 282 ? 16.520 22.516 -9.632 1.00 57.25 282 ASN A CA 1
ATOM 2074 C C . ASN A 1 282 ? 17.456 21.444 -10.190 1.00 57.25 282 ASN A C 1
ATOM 2076 O O . ASN A 1 282 ? 18.671 21.653 -10.263 1.00 57.25 282 ASN A O 1
ATOM 2080 N N . VAL A 1 283 ? 16.892 20.304 -10.581 1.00 61.62 283 VAL A N 1
ATOM 2081 C CA . VAL A 1 283 ? 17.650 19.271 -11.287 1.00 61.62 283 VAL A CA 1
ATOM 2082 C C . VAL A 1 283 ? 18.093 19.825 -12.648 1.00 61.62 283 VAL A C 1
ATOM 2084 O O . VAL A 1 283 ? 17.256 20.346 -13.390 1.00 61.62 283 VAL A O 1
ATOM 2087 N N . PRO A 1 284 ? 19.395 19.754 -12.991 1.00 65.25 284 PRO A N 1
ATOM 2088 C CA . PRO A 1 284 ? 19.874 20.141 -14.312 1.00 65.25 284 PRO A CA 1
ATOM 2089 C C . PRO A 1 284 ? 19.144 19.363 -15.406 1.00 65.25 284 PRO A C 1
ATOM 2091 O O . PRO A 1 284 ? 18.906 18.164 -15.259 1.00 65.25 284 PRO A O 1
ATOM 2094 N N . ARG A 1 285 ? 18.803 20.045 -16.504 1.00 70.38 285 ARG A N 1
ATOM 2095 C CA . ARG A 1 285 ? 18.174 19.406 -17.663 1.00 70.38 285 ARG A CA 1
ATOM 2096 C C . ARG A 1 285 ? 19.077 18.267 -18.167 1.00 70.38 285 ARG A C 1
ATOM 2098 O O . ARG A 1 285 ? 20.259 18.528 -18.401 1.00 70.38 285 ARG A O 1
ATOM 2105 N N . PRO A 1 286 ? 18.554 17.041 -18.322 1.00 70.94 286 PRO A N 1
ATOM 2106 C CA . PRO A 1 286 ? 19.318 15.936 -18.893 1.00 70.94 286 PRO A CA 1
ATOM 2107 C C . PRO A 1 286 ? 19.787 16.238 -20.321 1.00 70.94 286 PRO A C 1
ATOM 2109 O O . PRO A 1 286 ? 19.081 16.913 -21.075 1.00 70.94 286 PRO A O 1
ATOM 2112 N N . ASP A 1 287 ? 20.962 15.724 -20.684 1.00 71.31 287 ASP A N 1
ATOM 2113 C CA . ASP A 1 287 ? 21.466 15.791 -22.055 1.00 71.31 287 ASP A CA 1
ATOM 2114 C C . ASP A 1 287 ? 20.751 14.742 -22.919 1.00 71.31 287 ASP A C 1
ATOM 2116 O O . ASP A 1 287 ? 20.771 13.551 -22.604 1.00 71.31 287 ASP A O 1
ATOM 2120 N N . VAL A 1 288 ? 20.083 15.198 -23.980 1.00 72.00 288 VAL A N 1
ATOM 2121 C CA . VAL A 1 288 ? 19.326 14.340 -24.902 1.00 72.00 288 VAL A CA 1
ATOM 2122 C C . VAL A 1 288 ? 20.235 13.628 -25.908 1.00 72.00 288 VAL A C 1
ATOM 2124 O O . VAL A 1 288 ? 19.867 12.552 -26.382 1.00 72.00 288 VAL A O 1
ATOM 2127 N N . ASP A 1 289 ? 21.431 14.164 -26.179 1.00 68.31 289 ASP A N 1
ATOM 2128 C CA . ASP A 1 289 ? 22.397 13.590 -27.128 1.00 68.31 289 ASP A CA 1
ATOM 2129 C C . ASP A 1 289 ? 23.123 12.370 -26.535 1.00 68.31 289 ASP A C 1
ATOM 2131 O O . ASP A 1 289 ? 23.570 11.479 -27.260 1.00 68.31 289 ASP A O 1
ATOM 2135 N N . GLU A 1 290 ? 23.185 12.279 -25.202 1.00 65.00 290 GLU A N 1
ATOM 2136 C CA . GLU A 1 290 ? 23.690 11.106 -24.476 1.00 65.00 290 GLU A CA 1
ATOM 2137 C C . GLU A 1 290 ? 22.632 9.988 -24.333 1.00 65.00 290 GLU A C 1
ATOM 2139 O O . GLU A 1 290 ? 22.926 8.907 -23.814 1.00 65.00 290 GLU A O 1
ATOM 2144 N N . MET A 1 291 ? 21.397 10.205 -24.807 1.00 63.81 291 MET A N 1
ATOM 2145 C CA . MET A 1 291 ? 20.317 9.219 -24.731 1.00 63.81 291 MET A CA 1
ATOM 2146 C C . MET A 1 291 ? 20.329 8.277 -25.931 1.00 63.81 291 MET A C 1
ATOM 2148 O O . MET A 1 291 ? 20.086 8.696 -27.068 1.00 63.81 291 MET A O 1
ATOM 2152 N N . ALA A 1 292 ? 20.521 6.980 -25.668 1.00 57.19 292 ALA A N 1
ATOM 2153 C CA . ALA A 1 292 ? 20.416 5.936 -26.685 1.00 57.19 292 ALA A CA 1
ATOM 2154 C C . ALA A 1 292 ? 19.107 6.052 -27.503 1.00 57.19 292 ALA A C 1
ATOM 2156 O O . ALA A 1 292 ? 18.060 6.465 -26.996 1.00 57.19 292 ALA A O 1
ATOM 2157 N N . SER A 1 293 ? 19.207 5.754 -28.800 1.00 45.41 293 SER A N 1
ATOM 2158 C CA . SER A 1 293 ? 18.131 5.785 -29.804 1.00 45.41 293 SER A CA 1
ATOM 2159 C C . SER A 1 293 ? 17.321 4.504 -29.881 1.00 45.41 293 SER A C 1
ATOM 2161 O O . SER A 1 293 ? 17.975 3.442 -29.788 1.00 45.41 293 SER A O 1
#

Foldseek 3Di:
DDDDDDDDDPPPQDPDDPDDDDDPDPFDAPDDADAWQEWDAFPVRWIWTQHQVVRWIWTARRVVNDIDTAADDDQDQRHAPGFHYWAAFAPRWTWTCGPVNQWTWIQHPVGTTHDIDHCADPVQFGFDFQHAANQGWTWGWSQPRDPVDPDDDDQWIFIWTADPVVRDIATQDIDGDDDQDWDWDDDDPDIDTDRDDAPLPFDKDWHQYNVRWIWIQGRPQRWIKITGGPGDIDTGDGRDDDDDDDDLVNLVVVLVCQQVPDFDFDFDPDPDDDDTDTDTDGDPRDDSVPHDD

Mean predicted aligned error: 12.04 Å

pLDDT: mean 78.37, std 20.3, range [26.33, 98.38]

Radius of gyration: 23.8 Å; Cα contacts (8 Å, |Δi|>4): 532; chains: 1; bounding box: 54×50×84 Å

Nearest PDB structures (foldseek):
  6fpt-assembly2_B  TM=6.810E-01  e=1.925E-07  Danio rerio
  6fpt-assembly1_A  TM=6.814E-01  e=6.710E-07  Danio rerio
  6xg7-assembly1_A  TM=4.925E-01  e=3.075E-07  Drosophila melanogaster
  8j72-assembly1_A  TM=4.829E-01  e=4.426E-07  Mus musculus
  7qrw-assembly1_A  TM=5.063E-01  e=7.446E-07  Homo sapiens

Solvent-accessible surface area (backbone atoms only — not comparable to full-atom values): 17594 Å² total; per-residue (Å²): 135,88,82,84,80,84,78,81,73,79,85,70,79,72,74,74,72,88,78,80,79,84,73,83,75,94,63,70,66,86,75,85,78,85,35,78,50,22,68,37,79,39,95,87,66,38,29,42,39,15,22,44,74,72,44,37,39,30,45,33,30,52,95,80,61,46,76,43,77,47,69,48,78,45,82,56,92,46,38,35,56,25,36,28,43,49,41,70,33,58,89,59,20,30,39,36,35,18,71,62,69,42,28,36,32,33,32,42,74,89,52,50,52,48,71,76,47,68,28,54,44,98,89,61,41,46,53,58,74,68,34,41,18,65,86,43,31,38,28,27,53,54,76,71,34,66,64,91,64,88,75,81,84,64,72,48,30,46,32,34,36,34,34,78,91,80,71,44,77,44,70,32,44,73,44,75,45,78,85,61,52,73,40,72,51,76,55,96,94,47,73,50,76,44,78,36,82,63,85,87,63,66,55,70,48,74,44,54,33,59,88,59,32,32,42,35,42,36,40,84,52,59,21,45,32,39,31,24,68,88,69,49,72,48,77,52,70,70,48,90,76,83,86,76,82,85,47,73,66,57,45,50,56,49,26,52,50,52,34,73,71,38,66,49,74,44,75,69,88,66,92,68,93,73,84,78,76,64,47,75,40,72,40,76,62,62,68,62,87,80,49,86,132

Sequence (293 aa):
MLAVGVFTFPCNAQNGVPQTKLTTPEASLAEPFSAVAGLRELSDGRVLVSDRLEQALRIVVFGSGTVEEIGNTGQGPGEYRMPGELLALPGDSTLLVDLGNMRMTIVTPDGRLEGSESLVRPEGIFMFPSGVDEKGRIFFDVTGTMSMTPGSLPDSFAIVAFDRATQTIDTVGLLPQEQINQVSTRGEGFSFRGPGMAPFQPADAWAAGPDGRVAVARGVDYHVEWLAQGGERVVGPVVEYEPVRLTDEDKEAWADRMSQGAAVMVMSGGGGGGGGGGRTMNVPRPDVDEMAS